Protein AF-A0A0R0H3N5-F1 (afdb_monomer_lite)

Foldseek 3Di:
DQQLLQLLVLQVCQLVVQLVVCLVCVVVCVVVVNDVDHQPDSVSSSVCCCVVPNDCCSCPCSVVSSVVRRPPPCVPPVVCVVVVCLVVQLVVQLVVCVPCLLVVLLCLQVVPFDDDPNDTPAPDSVRSVVLLCVQPNVCLSCQLSVLVSVLSSLVSSLVVSCVVQCVVCVVPVDDDPPSNVVSVLVSVLSVLLSSVQSVCRNPPDHQPDSVSSSVCCCVPPNSVSD

Sequence (226 aa):
MCAISAVVSVTAAAPIARVKLLIQNQNEIIKVGRLYESYKGIGDCFKRTIQEEGVFSLWRGNTASVIRHVPAHDKDGYWKWFFGNLASGGAAGASSLLFIYCLDYARTGLANDVKKGGERQFNGLVDVYGKTYASDGIAGLYRGFNITCVGVFVYRGLFFGLYDSLRPALLVGNFQLGSFADFSIAFLACCSARRRMMMTSGEAVKYKSSMDAFAQILENEGAKSL

Radius of gyration: 23.5 Å; chains: 1; bounding box: 62×35×64 Å

Secondary structure (DSSP, 8-state):
-HHHHHHHHHHHHHHHHHHHHHHHHHHHHHHTTS-SS--SSHHHHHHHHHHHH-GGGGGTTHHHHHHHHS-GGGHHHHHHHHHHHHHHHHHHHHHHHHHHHHHHHHHHHHHH---BTTB-S-SSHHHHHHHHHHHHHHHHHTTTHHHHHHHHHHHHHHHHHHHHHHHHHHHHS----HHHHHHHHHHHHHHHHHHHHHHTTTSSS--SSHHHHHHHHHHHT-GGG-

Organism: Glycine max (NCBI:txid3847)

pLDDT: mean 80.42, std 10.61, range [50.19, 93.19]

Structure (mmCIF, N/CA/C/O backbone):
data_AF-A0A0R0H3N5-F1
#
_entry.id   AF-A0A0R0H3N5-F1
#
loop_
_atom_site.group_PDB
_atom_site.id
_atom_site.type_symbol
_atom_site.label_atom_id
_atom_site.label_alt_id
_atom_site.label_comp_id
_atom_site.label_asym_id
_atom_site.label_entity_id
_atom_site.label_seq_id
_atom_site.pdbx_PDB_ins_code
_atom_site.Cartn_x
_atom_site.Cartn_y
_atom_site.Cartn_z
_atom_site.occupancy
_atom_site.B_iso_or_equiv
_atom_site.auth_seq_id
_atom_site.auth_comp_id
_atom_site.auth_asym_id
_atom_site.auth_atom_id
_atom_site.pdbx_PDB_model_num
ATOM 1 N N . MET A 1 1 ? -5.918 0.208 -24.643 1.00 50.19 1 MET A N 1
ATOM 2 C CA . MET A 1 1 ? -5.613 -0.906 -23.716 1.00 50.19 1 MET A CA 1
ATOM 3 C C . MET A 1 1 ? -4.106 -1.005 -23.407 1.00 50.19 1 MET A C 1
ATOM 5 O O . MET A 1 1 ? -3.719 -0.930 -22.254 1.00 50.19 1 MET A O 1
ATOM 9 N N . CYS A 1 2 ? -3.202 -0.994 -24.399 1.00 63.75 2 CYS A N 1
ATOM 10 C CA . CYS A 1 2 ? -1.738 -1.021 -24.161 1.00 63.75 2 CYS A CA 1
ATOM 11 C C . CYS A 1 2 ? -1.152 0.212 -23.412 1.00 63.75 2 CYS A C 1
ATOM 13 O O . CYS A 1 2 ? -0.151 0.106 -22.707 1.00 63.75 2 CYS A O 1
ATOM 15 N N . ALA A 1 3 ? -1.777 1.392 -23.520 1.00 64.62 3 ALA A N 1
ATOM 16 C CA . ALA A 1 3 ? -1.166 2.656 -23.098 1.00 64.62 3 ALA A CA 1
ATOM 17 C C . ALA A 1 3 ? -0.896 2.785 -21.585 1.00 64.62 3 ALA A C 1
ATOM 19 O O . ALA A 1 3 ? 0.144 3.316 -21.216 1.00 64.62 3 ALA A O 1
ATOM 20 N N . ILE A 1 4 ? -1.784 2.315 -20.699 1.00 65.12 4 ILE A N 1
ATOM 21 C CA . ILE A 1 4 ? -1.579 2.473 -19.240 1.00 65.12 4 ILE A CA 1
ATOM 22 C C . ILE A 1 4 ? -0.554 1.491 -18.716 1.00 65.12 4 ILE A C 1
ATOM 24 O O . ILE A 1 4 ? 0.304 1.889 -17.937 1.00 65.12 4 ILE A O 1
ATOM 28 N N . SER A 1 5 ? -0.617 0.241 -19.177 1.00 65.38 5 SER A N 1
ATOM 29 C CA . SER A 1 5 ? 0.427 -0.743 -18.900 1.00 65.38 5 SER A CA 1
ATOM 30 C C . SER A 1 5 ? 1.788 -0.191 -19.328 1.00 65.38 5 SER A C 1
ATOM 32 O O . SER A 1 5 ? 2.705 -0.122 -18.516 1.00 65.38 5 SER A O 1
ATOM 34 N N . ALA A 1 6 ? 1.880 0.370 -20.540 1.00 71.19 6 ALA A N 1
ATOM 35 C CA . ALA A 1 6 ? 3.087 1.033 -21.014 1.00 71.19 6 ALA A CA 1
ATOM 36 C C . ALA A 1 6 ? 3.517 2.211 -20.119 1.00 71.19 6 ALA A C 1
ATOM 38 O O . ALA A 1 6 ? 4.684 2.285 -19.744 1.00 71.19 6 ALA A O 1
ATOM 39 N N . VAL A 1 7 ? 2.602 3.110 -19.734 1.00 77.25 7 VAL A N 1
ATOM 40 C CA . VAL A 1 7 ? 2.909 4.241 -18.834 1.00 77.25 7 VAL A CA 1
ATOM 41 C C . VAL A 1 7 ? 3.461 3.736 -17.502 1.00 77.25 7 VAL A C 1
ATOM 43 O O . VAL A 1 7 ? 4.495 4.222 -17.043 1.00 77.25 7 VAL A O 1
ATOM 46 N N . VAL A 1 8 ? 2.790 2.762 -16.893 1.00 75.06 8 VAL A N 1
ATOM 47 C CA . VAL A 1 8 ? 3.154 2.189 -15.596 1.00 75.06 8 VAL A CA 1
ATOM 48 C C . VAL A 1 8 ? 4.502 1.483 -15.674 1.00 75.06 8 VAL A C 1
ATOM 50 O O . VAL A 1 8 ? 5.393 1.803 -14.890 1.00 75.06 8 VAL A O 1
ATOM 53 N N . SER A 1 9 ? 4.689 0.575 -16.632 1.00 76.25 9 SER A N 1
ATOM 54 C CA . SER A 1 9 ? 5.927 -0.193 -16.778 1.00 76.25 9 SER A CA 1
ATOM 55 C C . SER A 1 9 ? 7.123 0.705 -17.078 1.00 76.25 9 SER A C 1
ATOM 57 O O . SER A 1 9 ? 8.180 0.548 -16.468 1.00 76.25 9 SER A O 1
ATOM 59 N N . VAL A 1 10 ? 6.954 1.697 -17.957 1.00 81.69 10 VAL A N 1
ATOM 60 C CA . VAL A 1 10 ? 8.011 2.665 -18.284 1.00 81.69 10 VAL A CA 1
ATOM 61 C C . VAL A 1 10 ? 8.354 3.534 -17.073 1.00 81.69 10 VAL A C 1
ATOM 63 O O . VAL A 1 10 ? 9.530 3.759 -16.800 1.00 81.69 10 VAL A O 1
ATOM 66 N N . THR A 1 11 ? 7.349 3.952 -16.300 1.00 85.25 11 THR A N 1
ATOM 67 C CA . THR A 1 11 ? 7.552 4.779 -15.100 1.00 85.25 11 THR A CA 1
ATOM 68 C C . THR A 1 11 ? 8.199 3.997 -13.957 1.00 85.25 11 THR A C 1
ATOM 70 O O . THR A 1 11 ? 9.077 4.537 -13.286 1.00 85.25 11 THR A O 1
ATOM 73 N N . ALA A 1 12 ? 7.829 2.731 -13.756 1.00 84.69 12 ALA A N 1
ATOM 74 C CA . ALA A 1 12 ? 8.450 1.857 -12.759 1.00 84.69 12 ALA A CA 1
ATOM 75 C C . ALA A 1 12 ? 9.916 1.546 -13.112 1.00 84.69 12 ALA A C 1
ATOM 77 O O . ALA A 1 12 ? 10.788 1.550 -12.245 1.00 84.69 12 ALA A O 1
ATOM 78 N N . ALA A 1 13 ? 10.215 1.343 -14.398 1.00 86.19 13 ALA A N 1
ATOM 79 C CA . ALA A 1 13 ? 11.573 1.082 -14.873 1.00 86.19 13 ALA A CA 1
ATOM 80 C C . ALA A 1 13 ? 12.445 2.349 -15.008 1.00 86.19 13 ALA A C 1
ATOM 82 O O . ALA A 1 13 ? 13.657 2.232 -15.215 1.00 86.19 13 ALA A O 1
ATOM 83 N N . ALA A 1 14 ? 11.865 3.550 -14.898 1.00 89.75 14 ALA A N 1
ATOM 84 C CA . ALA A 1 14 ? 12.549 4.809 -15.194 1.00 89.75 14 ALA A CA 1
ATOM 85 C C . ALA A 1 14 ? 13.837 5.044 -14.377 1.00 89.75 14 ALA A C 1
ATOM 87 O O . ALA A 1 14 ? 14.843 5.391 -15.001 1.00 89.75 14 ALA A O 1
ATOM 88 N N . PRO A 1 15 ? 13.890 4.792 -13.050 1.00 90.94 15 PRO A N 1
ATOM 89 C CA . PRO A 1 15 ? 15.118 4.991 -12.273 1.00 90.94 15 PRO A CA 1
ATOM 90 C C . PRO A 1 15 ? 16.284 4.123 -12.757 1.00 90.94 15 PRO A C 1
ATOM 92 O O . PRO A 1 15 ? 17.407 4.601 -12.918 1.00 90.94 15 PRO A O 1
ATOM 95 N N . ILE A 1 16 ? 16.008 2.848 -13.043 1.00 89.69 16 ILE A N 1
ATOM 96 C CA . ILE A 1 16 ? 17.011 1.888 -13.522 1.00 89.69 16 ILE A CA 1
ATOM 97 C C . ILE A 1 16 ? 17.453 2.257 -14.941 1.00 89.69 16 ILE A C 1
ATOM 99 O O . ILE A 1 16 ? 18.650 2.264 -15.235 1.00 89.69 16 ILE A O 1
ATOM 103 N N . ALA A 1 17 ? 16.505 2.610 -15.814 1.00 89.31 17 ALA A N 1
ATOM 104 C CA . ALA A 1 17 ? 16.804 3.066 -17.166 1.00 89.31 17 ALA A CA 1
ATOM 105 C C . ALA A 1 17 ? 17.678 4.331 -17.156 1.00 89.31 17 ALA A C 1
ATOM 107 O O . ALA A 1 17 ? 18.628 4.423 -17.935 1.00 89.31 17 ALA A O 1
ATOM 108 N N . ARG A 1 18 ? 17.412 5.274 -16.243 1.00 90.81 18 ARG A N 1
ATOM 109 C CA . ARG A 1 18 ? 18.205 6.499 -16.100 1.00 90.81 18 ARG A CA 1
ATOM 110 C C . ARG A 1 18 ? 19.635 6.207 -15.660 1.00 90.81 18 ARG A C 1
ATOM 112 O O . ARG A 1 18 ? 20.565 6.684 -16.306 1.00 90.81 18 ARG A O 1
ATOM 119 N N . VAL A 1 19 ? 19.820 5.413 -14.606 1.00 91.75 19 VAL A N 1
ATOM 120 C CA . VAL A 1 19 ? 21.163 5.061 -14.113 1.00 91.75 19 VAL A CA 1
ATOM 121 C C . VAL A 1 19 ? 21.956 4.297 -15.169 1.00 91.75 19 VAL A C 1
ATOM 123 O O . VAL A 1 19 ? 23.133 4.586 -15.385 1.00 91.75 19 VAL A O 1
ATOM 126 N N . LYS A 1 20 ? 21.300 3.391 -15.903 1.00 91.88 20 LYS A N 1
ATOM 127 C CA . LYS A 1 20 ? 21.910 2.715 -17.051 1.00 91.88 20 LYS A CA 1
ATOM 128 C C . LYS A 1 20 ? 22.420 3.722 -18.089 1.00 91.88 20 LYS A C 1
ATOM 130 O O . LYS A 1 20 ? 23.567 3.608 -18.506 1.00 91.88 20 LYS A O 1
ATOM 135 N N . LEU A 1 21 ? 21.612 4.714 -18.471 1.00 92.12 21 LEU A N 1
ATOM 136 C CA . LEU A 1 21 ? 22.011 5.741 -19.444 1.00 92.12 21 LEU A CA 1
ATOM 137 C C . LEU A 1 21 ? 23.147 6.641 -18.933 1.00 92.12 21 LEU A C 1
ATOM 139 O O . LEU A 1 21 ? 24.045 6.967 -19.708 1.00 92.12 21 LEU A O 1
ATOM 143 N N . LEU A 1 22 ? 23.135 7.024 -17.652 1.00 92.88 22 LEU A N 1
ATOM 144 C CA . LEU A 1 22 ? 24.196 7.838 -17.046 1.00 92.88 22 LEU A CA 1
ATOM 145 C C . LEU A 1 22 ? 25.542 7.110 -17.063 1.00 92.88 22 LEU A C 1
ATOM 147 O O . LEU A 1 22 ? 26.537 7.680 -17.500 1.00 92.88 22 LEU A O 1
ATOM 151 N N . ILE A 1 23 ? 25.565 5.840 -16.655 1.00 91.25 23 ILE A N 1
ATOM 152 C CA . ILE A 1 23 ? 26.793 5.034 -16.633 1.00 91.25 23 ILE A CA 1
ATOM 153 C C . ILE A 1 23 ? 27.275 4.717 -18.051 1.00 91.25 23 ILE A C 1
ATOM 155 O O . ILE A 1 23 ? 28.473 4.785 -18.314 1.00 91.25 23 ILE A O 1
ATOM 159 N N . GLN A 1 24 ? 26.364 4.397 -18.977 1.00 90.25 24 GLN A N 1
ATOM 160 C CA . GLN A 1 24 ? 26.727 4.102 -20.367 1.00 90.25 24 GLN A CA 1
ATOM 161 C C . GLN A 1 24 ? 27.331 5.315 -21.083 1.00 90.25 24 GLN A C 1
ATOM 163 O O . GLN A 1 24 ? 28.282 5.156 -21.844 1.00 90.25 24 GLN A O 1
ATOM 168 N N . ASN A 1 25 ? 26.820 6.520 -20.812 1.00 92.00 25 ASN A N 1
ATOM 169 C CA . ASN A 1 25 ? 27.236 7.737 -21.511 1.00 92.00 25 ASN A CA 1
ATOM 170 C C . ASN A 1 25 ? 28.235 8.602 -20.723 1.00 92.00 25 ASN A C 1
ATOM 172 O O . ASN A 1 25 ? 28.621 9.658 -21.216 1.00 92.00 25 ASN A O 1
ATOM 176 N N . GLN A 1 26 ? 28.681 8.189 -19.529 1.00 90.75 26 GLN A N 1
ATOM 177 C CA . GLN A 1 26 ? 29.510 9.024 -18.643 1.00 90.75 26 GLN A CA 1
ATOM 178 C C . GLN A 1 26 ? 30.770 9.585 -19.318 1.00 90.75 26 GLN A C 1
ATOM 180 O O . GLN A 1 26 ? 31.091 10.751 -19.122 1.00 90.75 26 GLN A O 1
ATOM 185 N N . ASN A 1 27 ? 31.432 8.805 -20.179 1.00 88.06 27 ASN A N 1
ATOM 186 C CA . ASN A 1 27 ? 32.635 9.250 -20.889 1.00 88.06 27 ASN A CA 1
ATOM 187 C C . ASN A 1 27 ? 32.343 10.437 -21.821 1.00 88.06 27 ASN A C 1
ATOM 189 O O . ASN A 1 27 ? 33.130 11.375 -21.895 1.00 88.06 27 ASN A O 1
ATOM 193 N N . GLU A 1 28 ? 31.192 10.428 -22.497 1.00 89.62 28 GLU A N 1
ATOM 194 C CA . GLU A 1 28 ? 30.757 11.536 -23.353 1.00 89.62 28 GLU A CA 1
ATOM 195 C C . GLU A 1 28 ? 30.293 12.738 -22.521 1.00 89.62 28 GLU A C 1
ATOM 197 O O . GLU A 1 28 ? 30.568 13.883 -22.871 1.00 89.62 28 GLU A O 1
ATOM 202 N N . ILE A 1 29 ? 29.650 12.500 -21.373 1.00 89.75 29 ILE A N 1
ATOM 203 C CA . ILE A 1 29 ? 29.224 13.570 -20.455 1.00 89.75 29 ILE A CA 1
ATOM 204 C C . ILE A 1 29 ? 30.447 14.306 -19.870 1.00 89.75 29 ILE A C 1
ATOM 206 O O . ILE A 1 29 ? 30.413 15.534 -19.744 1.00 89.75 29 ILE A O 1
ATOM 210 N N . ILE A 1 30 ? 31.536 13.583 -19.579 1.00 89.50 30 ILE A N 1
ATOM 211 C CA . ILE A 1 30 ? 32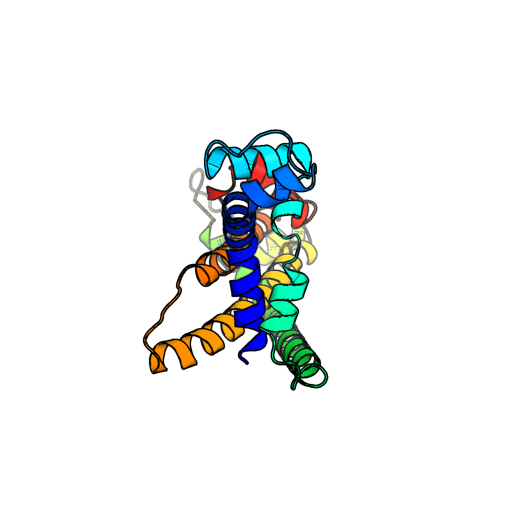.817 14.151 -19.124 1.00 89.50 30 ILE A CA 1
ATOM 212 C C . ILE A 1 30 ? 33.469 14.984 -20.231 1.00 89.50 30 ILE A C 1
ATOM 214 O O . ILE A 1 30 ? 33.886 16.111 -19.974 1.00 89.50 30 ILE A O 1
ATOM 218 N N . LYS A 1 31 ? 33.491 14.493 -21.480 1.00 89.12 31 LYS A N 1
ATOM 219 C CA . LYS A 1 31 ? 34.029 15.251 -22.629 1.00 89.12 31 LYS A CA 1
ATOM 220 C C . LYS A 1 31 ? 33.332 16.598 -22.837 1.00 89.12 31 LYS A C 1
ATOM 222 O O . LYS A 1 31 ? 33.978 17.561 -23.232 1.00 89.12 31 LYS A O 1
ATOM 227 N N . VAL A 1 32 ? 32.028 16.673 -22.562 1.00 89.94 32 VAL A N 1
ATOM 228 C CA . VAL A 1 32 ? 31.228 17.909 -22.676 1.00 89.94 32 VAL A CA 1
ATOM 229 C C . VAL A 1 32 ? 31.299 18.764 -21.392 1.00 89.94 32 VAL A C 1
ATOM 231 O O . VAL A 1 32 ? 30.680 19.822 -21.313 1.00 89.94 32 VAL A O 1
ATOM 234 N N . GLY A 1 33 ? 32.048 18.332 -20.371 1.00 87.75 33 GLY A N 1
ATOM 235 C CA . GLY A 1 33 ? 32.248 19.079 -19.125 1.00 87.75 33 GLY A CA 1
ATOM 236 C C . GLY A 1 33 ? 31.035 19.095 -18.189 1.00 87.75 33 GLY A C 1
ATOM 237 O O . GLY A 1 33 ? 30.947 19.958 -17.320 1.00 87.75 33 GLY A O 1
ATOM 238 N N . ARG A 1 34 ? 30.080 18.169 -18.359 1.00 88.50 34 ARG A N 1
ATOM 239 C CA . ARG A 1 34 ? 28.873 18.066 -17.511 1.00 88.50 34 ARG A CA 1
ATOM 240 C C . ARG A 1 34 ? 29.019 17.094 -16.341 1.00 88.50 34 ARG A C 1
ATOM 242 O O . ARG A 1 34 ? 28.158 17.071 -15.469 1.00 88.50 34 ARG A O 1
ATOM 249 N N . LEU A 1 35 ? 30.076 16.288 -16.335 1.00 86.44 35 LEU A N 1
ATOM 250 C CA . LEU A 1 35 ? 30.421 15.373 -15.253 1.00 86.44 35 LEU A CA 1
ATOM 251 C C . LEU A 1 35 ? 31.924 15.490 -15.000 1.00 86.44 35 LEU A C 1
ATOM 253 O O . LEU A 1 35 ? 32.709 15.372 -15.934 1.00 86.44 35 LEU A O 1
ATOM 257 N N . TYR A 1 36 ? 32.316 15.747 -13.754 1.00 83.75 36 TYR A N 1
ATOM 258 C CA . TYR A 1 36 ? 33.727 15.921 -13.386 1.00 83.75 36 TYR A CA 1
ATOM 259 C C . TYR A 1 36 ? 34.423 14.592 -13.085 1.00 83.75 36 TYR A C 1
ATOM 261 O O . TYR A 1 36 ? 35.602 14.425 -13.376 1.00 83.75 36 TYR A O 1
ATOM 269 N N . GLU A 1 37 ? 33.676 13.634 -12.536 1.00 87.12 37 GLU A N 1
ATOM 270 C CA . GLU A 1 37 ? 34.187 12.324 -12.143 1.00 87.12 37 GLU A CA 1
ATOM 271 C C . GLU A 1 37 ? 33.236 11.217 -12.588 1.00 87.12 37 GLU A C 1
ATOM 273 O O . GLU A 1 37 ? 32.029 11.285 -12.319 1.00 87.12 37 GLU A O 1
ATOM 278 N N . SER A 1 38 ? 33.797 10.176 -13.207 1.00 89.12 38 SER A N 1
ATOM 279 C CA . SER A 1 38 ? 33.085 8.948 -13.562 1.00 89.12 38 SER A CA 1
ATOM 280 C C . SER A 1 38 ? 32.418 8.310 -12.343 1.00 89.12 38 SER A C 1
ATOM 282 O O . SER A 1 38 ? 32.953 8.327 -11.233 1.00 89.12 38 SER A O 1
ATOM 284 N N . TYR A 1 39 ? 31.254 7.701 -12.552 1.00 90.56 39 TYR A N 1
ATOM 285 C CA . TYR A 1 39 ? 30.560 6.949 -11.513 1.00 90.56 39 TYR A CA 1
ATOM 286 C C . TYR A 1 39 ? 31.321 5.658 -11.198 1.00 90.56 39 TYR A C 1
ATOM 288 O O . TYR A 1 39 ? 31.671 4.894 -12.101 1.00 90.56 39 TYR A O 1
ATOM 296 N N . LYS A 1 40 ? 31.527 5.367 -9.908 1.00 88.81 40 LYS A N 1
ATOM 297 C CA . LYS A 1 40 ? 32.273 4.171 -9.457 1.00 88.81 40 LYS A CA 1
ATOM 298 C C . LYS A 1 40 ? 31.486 2.867 -9.630 1.00 88.81 40 LYS A C 1
ATOM 300 O O . LYS A 1 40 ? 32.050 1.781 -9.553 1.00 88.81 40 LYS A O 1
ATOM 305 N N . GLY A 1 41 ? 30.176 2.967 -9.842 1.00 89.06 41 GLY A N 1
ATOM 306 C CA . GLY A 1 41 ? 29.277 1.840 -10.058 1.00 89.06 41 GLY A CA 1
ATOM 307 C C . GLY A 1 41 ? 27.810 2.261 -10.009 1.00 89.06 41 GLY A C 1
ATOM 308 O O . GLY A 1 41 ? 27.490 3.438 -9.846 1.00 89.06 41 GLY A O 1
ATOM 309 N N . ILE A 1 42 ? 26.905 1.284 -10.113 1.00 90.88 42 ILE A N 1
ATOM 310 C CA . ILE A 1 42 ? 25.448 1.511 -10.107 1.00 90.88 42 ILE A CA 1
ATOM 311 C C . ILE A 1 42 ? 24.995 2.196 -8.810 1.00 90.88 42 ILE A C 1
ATOM 313 O O . ILE A 1 42 ? 24.282 3.195 -8.865 1.00 90.88 42 ILE A O 1
ATOM 317 N N . GLY A 1 43 ? 25.446 1.703 -7.651 1.00 90.62 43 GLY A N 1
ATOM 318 C CA . GLY A 1 43 ? 25.087 2.278 -6.349 1.00 90.62 43 GLY A CA 1
ATOM 319 C C . GLY A 1 43 ? 25.623 3.698 -6.140 1.00 90.62 43 GLY A C 1
ATOM 320 O O . GLY A 1 43 ? 24.915 4.545 -5.601 1.00 90.62 43 GLY A O 1
ATOM 321 N N . ASP A 1 44 ? 26.839 3.974 -6.620 1.00 91.38 44 ASP A N 1
ATOM 322 C CA . ASP A 1 44 ? 27.440 5.313 -6.586 1.00 91.38 44 ASP A CA 1
ATOM 323 C C . ASP A 1 44 ? 26.662 6.295 -7.473 1.00 91.38 44 ASP A C 1
ATOM 325 O O . ASP A 1 44 ? 26.329 7.391 -7.029 1.00 91.38 44 ASP A O 1
ATOM 329 N N . CYS A 1 45 ? 26.268 5.865 -8.678 1.00 91.62 45 CYS A N 1
ATOM 330 C CA . CYS A 1 45 ? 25.436 6.658 -9.580 1.00 91.62 45 CYS A CA 1
ATOM 331 C C . CYS A 1 45 ? 24.079 6.995 -8.950 1.00 91.62 45 CYS A C 1
ATOM 333 O O . CYS A 1 45 ? 23.723 8.168 -8.880 1.00 91.62 45 CYS A O 1
ATOM 335 N N . PHE A 1 46 ? 23.364 6.006 -8.397 1.00 93.19 46 PHE A N 1
ATOM 336 C CA . PHE A 1 46 ? 22.107 6.258 -7.680 1.00 93.19 46 PHE A CA 1
ATOM 337 C C . PHE A 1 46 ? 22.286 7.270 -6.544 1.00 93.19 46 PHE A C 1
ATOM 339 O O . PHE A 1 46 ? 21.529 8.238 -6.459 1.00 93.19 46 PHE A O 1
ATOM 346 N N . LYS A 1 47 ? 23.289 7.061 -5.682 1.00 92.56 47 LYS A N 1
ATOM 347 C CA . LYS A 1 47 ? 23.543 7.924 -4.524 1.00 92.56 47 LYS A CA 1
ATOM 348 C C . LYS A 1 47 ? 23.854 9.356 -4.954 1.00 92.56 47 LYS A C 1
ATOM 350 O O . LYS A 1 47 ? 23.214 10.279 -4.456 1.00 92.56 47 LYS A O 1
ATOM 355 N N . ARG A 1 48 ? 24.788 9.536 -5.891 1.00 92.38 48 ARG A N 1
ATOM 356 C CA . ARG A 1 48 ? 25.186 10.857 -6.393 1.00 92.38 48 ARG A CA 1
ATOM 357 C C . ARG A 1 48 ? 24.035 11.562 -7.093 1.00 92.38 48 ARG A C 1
ATOM 359 O O . ARG A 1 48 ? 23.762 12.706 -6.770 1.00 92.38 48 ARG A O 1
ATOM 366 N N . THR A 1 49 ? 23.285 10.879 -7.956 1.00 90.81 49 THR A N 1
ATOM 367 C CA . THR A 1 49 ? 22.113 11.470 -8.620 1.00 90.81 49 THR A CA 1
ATOM 368 C C . THR A 1 49 ? 21.056 11.942 -7.618 1.00 90.81 49 THR A C 1
ATOM 370 O O . THR A 1 49 ? 20.521 13.039 -7.764 1.00 90.81 49 THR A O 1
ATOM 373 N N . ILE A 1 50 ? 20.773 11.160 -6.572 1.00 93.12 50 ILE A N 1
ATOM 374 C CA . ILE A 1 50 ? 19.823 11.567 -5.528 1.00 93.12 50 ILE A CA 1
ATOM 375 C C . ILE A 1 50 ? 20.364 12.750 -4.709 1.00 93.12 50 ILE A C 1
ATOM 377 O O . ILE A 1 50 ? 19.593 13.649 -4.383 1.00 93.12 50 ILE A O 1
ATOM 381 N N . GLN A 1 51 ? 21.659 12.764 -4.377 1.00 90.50 51 GLN A N 1
ATOM 382 C CA . GLN A 1 51 ? 22.280 13.822 -3.569 1.00 90.50 51 GLN A CA 1
ATOM 383 C C . GLN A 1 51 ? 22.469 15.139 -4.337 1.00 90.50 51 GLN A C 1
ATOM 385 O O . GLN A 1 51 ? 22.263 16.203 -3.764 1.00 90.50 51 GLN A O 1
ATOM 390 N N . GLU A 1 52 ? 22.847 15.070 -5.613 1.00 89.50 52 GLU A N 1
ATOM 391 C CA . GLU A 1 52 ? 23.152 16.232 -6.456 1.00 89.50 52 GLU A CA 1
ATOM 392 C C . GLU A 1 52 ? 21.885 16.821 -7.109 1.00 89.50 52 GLU A C 1
ATOM 394 O O . GLU A 1 52 ? 21.756 18.039 -7.207 1.00 89.50 52 GLU A O 1
ATOM 399 N N . GLU A 1 53 ? 20.927 15.985 -7.538 1.00 88.50 53 GLU A N 1
ATOM 400 C CA . GLU A 1 53 ? 19.744 16.429 -8.302 1.00 88.50 53 GLU A CA 1
ATOM 401 C C . GLU A 1 53 ? 18.393 16.171 -7.600 1.00 88.50 53 GLU A C 1
ATOM 403 O O . GLU A 1 53 ? 17.350 16.632 -8.072 1.00 88.50 53 GLU A O 1
ATOM 408 N N . GLY A 1 54 ? 18.378 15.416 -6.497 1.00 89.75 54 GLY A N 1
ATOM 409 C CA . GLY A 1 54 ? 17.164 15.012 -5.779 1.00 89.75 54 GLY A CA 1
ATOM 410 C C . GLY A 1 54 ? 16.521 13.719 -6.302 1.00 89.75 54 GLY A C 1
ATOM 411 O O . GLY A 1 54 ? 16.818 13.235 -7.391 1.00 89.75 54 GLY A O 1
ATOM 412 N N . VAL A 1 55 ? 15.591 13.142 -5.533 1.00 88.81 55 VAL A N 1
ATOM 413 C CA . VAL A 1 55 ? 14.968 11.832 -5.839 1.00 88.81 55 VAL A CA 1
ATOM 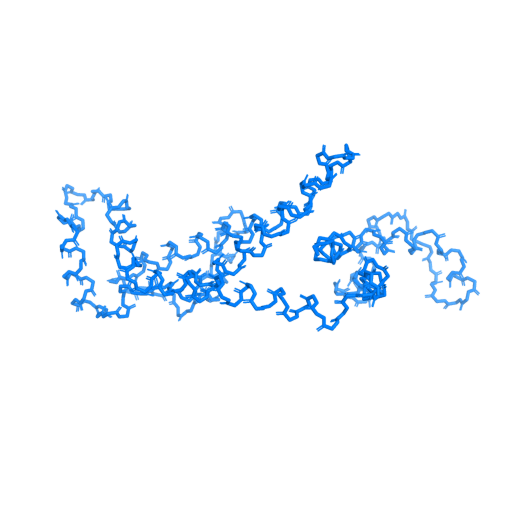414 C C . VAL A 1 55 ? 14.155 11.852 -7.139 1.00 88.81 55 VAL A C 1
ATOM 416 O O . VAL A 1 55 ? 14.265 10.936 -7.954 1.00 88.81 55 VAL A O 1
ATOM 419 N N . PHE A 1 56 ? 13.378 12.914 -7.382 1.00 89.25 56 PHE A N 1
ATOM 420 C CA . PHE A 1 56 ? 12.546 13.039 -8.589 1.00 89.25 56 PHE A CA 1
ATOM 421 C C . PHE A 1 56 ? 13.357 13.086 -9.881 1.00 89.25 56 PHE A C 1
ATOM 423 O O . PHE A 1 56 ? 12.835 12.791 -10.959 1.00 89.25 56 PHE A O 1
ATOM 430 N N . SER A 1 57 ? 14.646 13.406 -9.780 1.00 89.69 57 SER A N 1
ATOM 431 C CA . SER A 1 57 ? 15.537 13.399 -10.924 1.00 89.69 57 SER A CA 1
ATOM 432 C C . SER A 1 57 ? 15.613 12.008 -11.562 1.00 89.69 57 SER A C 1
ATOM 434 O O . SER A 1 57 ? 15.727 11.912 -12.778 1.00 89.69 57 SER A O 1
ATOM 436 N N . LEU A 1 58 ? 15.458 10.911 -10.809 1.00 91.00 58 LEU A N 1
ATOM 437 C CA . LEU A 1 58 ? 15.483 9.543 -11.350 1.00 91.00 58 LEU A CA 1
ATOM 438 C C . LEU A 1 58 ? 14.448 9.297 -12.466 1.00 91.00 58 LEU A C 1
ATOM 440 O O . LEU A 1 58 ? 14.659 8.429 -13.308 1.00 91.00 58 LEU A O 1
ATOM 444 N N . TRP A 1 59 ? 13.392 10.112 -12.535 1.00 92.31 59 TRP A N 1
ATOM 445 C CA . TRP A 1 59 ? 12.381 10.089 -13.596 1.00 92.31 59 TRP A CA 1
ATOM 446 C C . TRP A 1 59 ? 12.610 11.134 -14.698 1.00 92.31 59 TRP A C 1
ATOM 448 O O . TRP A 1 59 ? 11.752 11.339 -15.561 1.00 92.31 59 TRP A O 1
ATOM 458 N N . ARG A 1 60 ? 13.760 11.812 -14.719 1.00 88.38 60 ARG A N 1
ATOM 459 C CA . ARG A 1 60 ? 14.082 12.816 -15.737 1.00 88.38 60 ARG A CA 1
ATOM 460 C C . ARG A 1 60 ? 14.140 12.156 -17.114 1.00 88.38 60 ARG A C 1
ATOM 462 O O . ARG A 1 60 ? 14.931 11.250 -17.350 1.00 88.38 60 ARG A O 1
ATOM 469 N N . GLY A 1 61 ? 13.289 12.633 -18.021 1.00 87.06 61 GLY A N 1
ATOM 470 C CA . GLY A 1 61 ? 13.112 12.067 -19.362 1.00 87.06 61 GLY A CA 1
ATOM 471 C C . GLY A 1 61 ? 12.019 10.998 -19.463 1.00 87.06 61 GLY A C 1
ATOM 472 O O . GLY A 1 61 ? 11.642 10.637 -20.577 1.00 87.06 61 GLY A O 1
ATOM 473 N N . ASN A 1 62 ? 11.434 10.551 -18.342 1.00 88.06 62 ASN A N 1
ATOM 474 C CA . ASN A 1 62 ? 10.375 9.541 -18.349 1.00 88.06 62 ASN A CA 1
ATOM 475 C C . ASN A 1 62 ? 9.157 9.977 -19.176 1.00 88.06 62 ASN A C 1
ATOM 477 O O . ASN A 1 62 ? 8.579 9.159 -19.879 1.00 88.06 62 ASN A O 1
ATOM 481 N N . THR A 1 63 ? 8.810 11.269 -19.188 1.00 81.88 63 THR A N 1
ATOM 482 C CA . THR A 1 63 ? 7.715 11.797 -20.021 1.00 81.88 63 THR A CA 1
ATOM 483 C C . THR A 1 63 ? 7.920 11.495 -21.506 1.00 81.88 63 THR A C 1
ATOM 485 O O . THR A 1 63 ? 6.974 11.113 -22.187 1.00 81.88 63 THR A O 1
ATOM 488 N N . ALA A 1 64 ? 9.154 11.599 -22.011 1.00 83.94 64 ALA A N 1
ATOM 489 C CA . ALA A 1 64 ? 9.464 11.252 -23.396 1.00 83.94 64 ALA A CA 1
ATOM 490 C C . ALA A 1 64 ? 9.336 9.740 -23.632 1.00 83.94 64 ALA A C 1
ATOM 492 O O . ALA A 1 64 ? 8.762 9.320 -24.637 1.00 83.94 64 ALA A O 1
ATOM 493 N N . SER A 1 65 ? 9.799 8.921 -22.683 1.00 83.50 65 SER A N 1
ATOM 494 C CA . SER A 1 65 ? 9.617 7.467 -22.729 1.00 83.50 65 SER A CA 1
ATOM 495 C C . SER A 1 65 ? 8.136 7.086 -22.738 1.00 83.50 65 SER A C 1
ATOM 497 O O . SER A 1 65 ? 7.733 6.248 -23.540 1.00 83.50 65 SER A O 1
ATOM 499 N N . VAL A 1 66 ? 7.307 7.731 -21.917 1.00 81.69 66 VAL A N 1
ATOM 500 C CA . VAL A 1 66 ? 5.855 7.521 -21.891 1.00 81.69 66 VAL A CA 1
ATOM 501 C C . VAL A 1 66 ? 5.229 7.932 -23.222 1.00 81.69 66 VAL A C 1
ATOM 503 O O . VAL A 1 66 ? 4.511 7.136 -23.815 1.00 81.69 66 VAL A O 1
ATOM 506 N N . ILE A 1 67 ? 5.548 9.120 -23.748 1.00 78.81 67 ILE A N 1
ATOM 507 C CA . ILE A 1 67 ? 5.043 9.581 -25.054 1.00 78.81 67 ILE A CA 1
ATOM 508 C C . ILE A 1 67 ? 5.433 8.617 -26.180 1.00 78.81 67 ILE A C 1
ATOM 510 O O . ILE A 1 67 ? 4.653 8.433 -27.109 1.00 78.81 67 ILE A O 1
ATOM 514 N N . ARG A 1 68 ? 6.618 8.003 -26.102 1.00 78.75 68 ARG A N 1
ATOM 515 C CA . ARG A 1 68 ? 7.102 7.035 -27.091 1.00 78.75 68 ARG A CA 1
ATOM 516 C C . ARG A 1 68 ? 6.370 5.695 -27.022 1.00 78.75 68 ARG A C 1
ATOM 518 O O . ARG A 1 68 ? 6.104 5.112 -28.067 1.00 78.75 68 ARG A O 1
ATOM 525 N N . HIS A 1 69 ? 6.100 5.182 -25.822 1.00 72.12 69 HIS A N 1
ATOM 526 C CA . HIS A 1 69 ? 5.458 3.872 -25.653 1.00 72.12 69 HIS A CA 1
ATOM 527 C C . HIS A 1 69 ? 3.929 3.946 -25.716 1.00 72.12 69 HIS A C 1
ATOM 529 O O . HIS A 1 69 ? 3.280 2.947 -26.014 1.00 72.12 69 HIS A O 1
ATOM 535 N N . VAL A 1 70 ? 3.343 5.118 -25.466 1.00 69.81 70 VAL A N 1
ATOM 536 C CA . VAL A 1 70 ? 1.925 5.369 -25.717 1.00 69.81 70 VAL A CA 1
ATOM 537 C C . VAL A 1 70 ? 1.755 5.642 -27.215 1.00 69.81 70 VAL A C 1
ATOM 539 O O . VAL A 1 70 ? 2.214 6.685 -27.684 1.00 69.81 70 VAL A O 1
ATOM 542 N N . PRO A 1 71 ? 1.114 4.747 -27.992 1.00 63.31 71 PRO A N 1
ATOM 543 C CA . PRO A 1 71 ? 0.937 4.960 -29.424 1.00 63.31 71 PRO A CA 1
ATOM 544 C C . PRO A 1 71 ? 0.233 6.299 -29.677 1.00 63.31 71 PRO A C 1
ATOM 546 O O . PRO A 1 71 ? -0.796 6.603 -29.072 1.00 63.31 71 PRO A O 1
ATOM 549 N N . ALA A 1 72 ? 0.793 7.109 -30.581 1.00 60.03 72 ALA A N 1
ATOM 550 C CA . ALA A 1 72 ? 0.295 8.452 -30.891 1.00 60.03 72 ALA A CA 1
ATOM 551 C C . ALA A 1 72 ? -1.153 8.469 -31.426 1.00 60.03 72 ALA A C 1
ATOM 553 O O . ALA A 1 72 ? -1.796 9.512 -31.396 1.00 60.03 72 ALA A O 1
ATOM 554 N N . HIS A 1 73 ? -1.670 7.317 -31.860 1.00 54.47 73 HIS A N 1
ATOM 555 C CA . HIS A 1 73 ? -2.948 7.169 -32.552 1.00 54.47 73 HIS A CA 1
ATOM 556 C C . HIS A 1 73 ? -4.201 7.078 -31.661 1.00 54.47 73 HIS A C 1
ATOM 558 O O . HIS A 1 73 ? -5.288 6.938 -32.206 1.00 54.47 73 HIS A O 1
ATOM 564 N N . ASP A 1 74 ? -4.097 7.188 -30.331 1.00 57.22 74 ASP A N 1
ATOM 565 C CA . ASP A 1 74 ? -5.266 7.018 -29.439 1.00 57.22 74 ASP A CA 1
ATOM 566 C C . ASP A 1 74 ? -5.415 8.123 -28.369 1.00 57.22 74 ASP A C 1
ATOM 568 O O . ASP A 1 74 ? -6.133 7.972 -27.382 1.00 57.22 74 ASP A O 1
ATOM 572 N N . LYS A 1 75 ? -4.722 9.263 -28.518 1.00 56.19 75 LYS A N 1
ATOM 573 C CA . LYS A 1 75 ? -4.658 10.286 -27.454 1.00 56.19 75 LYS A CA 1
ATOM 574 C C . LYS A 1 75 ? -6.002 10.962 -27.144 1.00 56.19 75 LYS A C 1
ATOM 576 O O . LYS A 1 75 ? -6.234 11.286 -25.980 1.00 56.19 75 LYS A O 1
ATOM 581 N N . ASP A 1 76 ? -6.898 11.098 -28.121 1.00 60.81 76 ASP A N 1
ATOM 582 C CA . ASP A 1 76 ? -8.129 11.885 -27.941 1.00 60.81 76 ASP A CA 1
ATOM 583 C C . ASP A 1 76 ? -9.321 11.063 -27.422 1.00 60.81 76 ASP A C 1
ATOM 585 O O . ASP A 1 76 ? -10.211 11.608 -26.760 1.00 60.81 76 ASP A O 1
ATOM 589 N N . GLY A 1 77 ? -9.332 9.751 -27.685 1.00 70.25 77 GLY A N 1
ATOM 590 C CA . GLY A 1 77 ? -10.400 8.832 -27.280 1.00 70.25 77 GLY A CA 1
ATOM 591 C C . GLY A 1 77 ? -10.053 8.015 -26.040 1.00 70.25 77 GLY A C 1
ATOM 592 O O . GLY A 1 77 ? -10.878 7.888 -25.131 1.00 70.25 77 GLY A O 1
ATOM 593 N N . TYR A 1 78 ? -8.818 7.512 -25.956 1.00 68.69 78 TYR A N 1
ATOM 594 C CA . TYR A 1 78 ? -8.425 6.571 -24.913 1.00 68.69 78 TYR A CA 1
ATOM 595 C C . TYR A 1 78 ? -8.517 7.144 -23.508 1.00 68.69 78 TYR A C 1
ATOM 597 O O . TYR A 1 78 ? -9.083 6.505 -22.629 1.00 68.69 78 TYR A O 1
ATOM 605 N N . TRP A 1 79 ? -7.977 8.343 -23.270 1.00 71.12 79 TRP A N 1
ATOM 606 C CA . TRP A 1 79 ? -7.999 8.932 -21.930 1.00 71.12 79 TRP A CA 1
ATOM 607 C C . TRP A 1 79 ? -9.420 9.266 -21.488 1.00 71.12 79 TRP A C 1
ATOM 609 O O . TRP A 1 79 ? -9.764 9.023 -20.336 1.00 71.12 79 TRP A O 1
ATOM 619 N N . LYS A 1 80 ? -10.277 9.734 -22.405 1.00 74.38 80 LYS A N 1
ATOM 620 C CA . LYS A 1 80 ? -11.702 9.949 -22.120 1.00 74.38 80 LYS A CA 1
ATOM 621 C C . LYS A 1 80 ? -12.406 8.636 -21.787 1.00 74.38 80 LYS A C 1
ATOM 623 O O . LYS A 1 80 ? -13.120 8.571 -20.792 1.00 74.38 80 LYS A O 1
ATOM 628 N N . TRP A 1 81 ? -12.169 7.583 -22.570 1.00 73.19 81 TRP A N 1
ATOM 629 C CA . TRP A 1 81 ? -12.701 6.246 -22.302 1.00 73.19 81 TRP A CA 1
ATOM 630 C C . TRP A 1 81 ? -12.184 5.690 -20.971 1.00 73.19 81 TRP A C 1
ATOM 632 O O . TRP A 1 81 ? -12.968 5.198 -20.165 1.00 73.19 81 TRP A O 1
ATOM 642 N N . PHE A 1 82 ? -10.886 5.806 -20.694 1.00 73.44 82 PHE A N 1
ATOM 643 C CA . PHE A 1 82 ? -10.271 5.298 -19.473 1.00 73.44 82 PHE A CA 1
ATOM 644 C C . PHE A 1 82 ? -10.794 6.030 -18.243 1.00 73.44 82 PHE A C 1
ATOM 646 O O . PHE A 1 82 ? -11.294 5.387 -17.324 1.00 73.44 82 PHE A O 1
ATOM 653 N N . PHE A 1 83 ? -10.738 7.364 -18.231 1.00 81.00 83 PHE A N 1
ATOM 654 C CA . PHE A 1 83 ? -11.261 8.148 -17.117 1.00 81.00 83 PHE A CA 1
ATOM 655 C C . PHE A 1 83 ? -12.778 8.011 -16.991 1.00 81.00 83 PHE A C 1
ATOM 657 O O . PHE A 1 83 ? -13.271 7.981 -15.872 1.00 81.00 83 PHE A O 1
ATOM 664 N N . GLY A 1 84 ? -13.516 7.833 -18.091 1.00 82.69 84 GLY A N 1
ATOM 665 C CA . GLY A 1 84 ? -14.947 7.524 -18.062 1.00 82.69 84 GLY A CA 1
ATOM 666 C C . GLY A 1 84 ? -15.255 6.167 -17.418 1.00 82.69 84 GLY A C 1
ATOM 667 O O . GLY A 1 84 ? -16.142 6.072 -16.571 1.00 82.69 84 GLY A O 1
ATOM 668 N N . ASN A 1 85 ? -14.495 5.117 -17.744 1.00 79.12 85 ASN A N 1
ATOM 669 C CA . ASN A 1 85 ? -14.630 3.795 -17.116 1.00 79.12 85 ASN A CA 1
ATOM 670 C C . ASN A 1 85 ? -14.158 3.790 -15.659 1.00 79.12 85 ASN A C 1
ATOM 672 O O . ASN A 1 85 ? -14.773 3.159 -14.801 1.00 79.12 85 ASN A O 1
ATOM 676 N N . LEU A 1 86 ? -13.083 4.516 -15.360 1.00 83.56 86 LEU A N 1
ATOM 677 C CA . LEU A 1 86 ? -12.571 4.661 -14.006 1.00 83.56 86 LEU A CA 1
ATOM 678 C C . LEU A 1 86 ? -13.561 5.441 -13.131 1.00 83.56 86 LEU A C 1
ATOM 680 O O . LEU A 1 86 ? -13.852 5.012 -12.018 1.00 83.56 86 LEU A O 1
ATOM 684 N N . ALA A 1 87 ? -14.123 6.538 -13.645 1.00 86.25 87 ALA A N 1
ATOM 685 C CA . ALA A 1 87 ? -15.132 7.339 -12.961 1.00 86.25 87 ALA A CA 1
ATOM 686 C C . ALA A 1 87 ? -16.446 6.575 -12.790 1.00 86.25 87 ALA A C 1
ATOM 688 O O . ALA A 1 87 ? -16.985 6.563 -11.690 1.00 86.25 87 ALA A O 1
ATOM 689 N N . SER A 1 88 ? -16.942 5.887 -13.823 1.00 86.25 88 SER A N 1
ATOM 690 C CA . SER A 1 88 ? -18.160 5.069 -13.710 1.00 86.25 88 SER A CA 1
ATOM 691 C C . SER A 1 88 ? -17.968 3.878 -12.769 1.00 86.25 88 SER A C 1
ATOM 693 O O . SER A 1 88 ? -18.822 3.632 -11.921 1.00 86.25 88 SER A O 1
ATOM 695 N N . GLY A 1 89 ? -16.828 3.183 -12.833 1.00 83.31 89 GLY A N 1
ATOM 696 C CA . GLY A 1 89 ? -16.490 2.091 -11.917 1.00 83.31 89 GLY A CA 1
ATOM 697 C C . GLY A 1 89 ? -16.286 2.560 -10.475 1.00 83.31 89 GLY A C 1
ATOM 698 O O . GLY A 1 89 ? -16.732 1.887 -9.544 1.00 83.31 89 GLY A O 1
ATOM 699 N N . GLY A 1 90 ? -15.654 3.720 -10.292 1.00 85.69 90 GLY A N 1
ATOM 700 C CA . GLY A 1 90 ? -15.487 4.371 -8.996 1.00 85.69 90 GLY A CA 1
ATOM 701 C C . GLY A 1 90 ? -16.810 4.863 -8.414 1.00 85.69 90 GLY A C 1
ATOM 702 O O . GLY A 1 90 ? -17.082 4.605 -7.248 1.00 85.69 90 GLY A O 1
ATOM 703 N N . ALA A 1 91 ? -17.673 5.482 -9.222 1.00 88.44 91 ALA A N 1
ATOM 704 C CA . ALA A 1 91 ? -19.001 5.937 -8.813 1.00 88.44 91 ALA A CA 1
ATOM 705 C C . ALA A 1 91 ? -19.944 4.765 -8.496 1.00 88.44 91 ALA A C 1
ATOM 707 O O . ALA A 1 91 ? -20.646 4.798 -7.486 1.00 88.44 91 ALA A O 1
ATOM 708 N N . ALA A 1 92 ? -19.927 3.696 -9.297 1.00 88.50 92 ALA A N 1
ATOM 709 C CA . ALA A 1 92 ? -20.676 2.470 -9.014 1.00 88.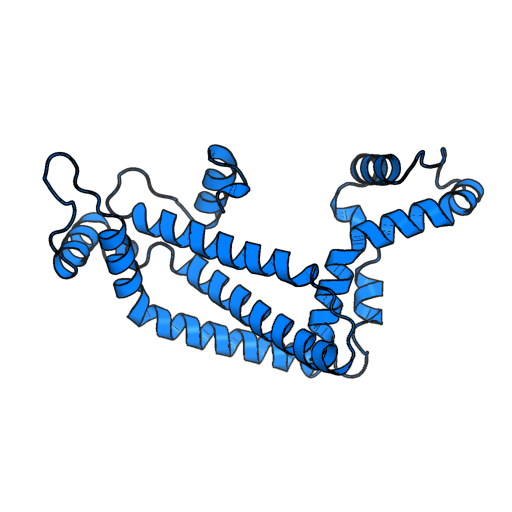50 92 ALA A CA 1
ATOM 710 C C . ALA A 1 92 ? -20.183 1.788 -7.723 1.00 88.50 92 ALA A C 1
ATOM 712 O O . ALA A 1 92 ? -20.981 1.338 -6.901 1.00 88.50 92 ALA A O 1
ATOM 713 N N . GLY A 1 93 ? -18.863 1.750 -7.510 1.00 84.31 93 GLY A N 1
ATOM 714 C CA . GLY A 1 93 ? -18.277 1.232 -6.275 1.00 84.31 93 GLY A CA 1
ATOM 715 C C . GLY A 1 93 ? -18.628 2.088 -5.059 1.00 84.31 93 GLY A C 1
ATOM 716 O O . GLY A 1 93 ? -19.082 1.553 -4.054 1.00 84.31 93 GLY A O 1
ATOM 717 N N . ALA A 1 94 ? -18.494 3.411 -5.162 1.00 87.69 94 ALA A N 1
ATOM 718 C CA . 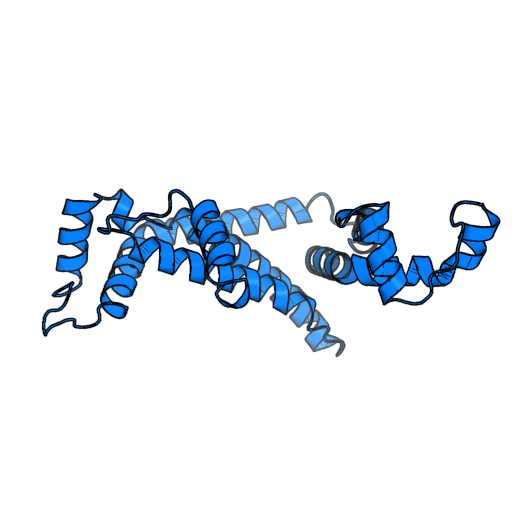ALA A 1 94 ? -18.837 4.346 -4.095 1.00 87.69 94 ALA A CA 1
ATOM 719 C C . ALA A 1 94 ? -20.330 4.292 -3.747 1.00 87.69 94 ALA A C 1
ATOM 721 O O . ALA A 1 94 ? -20.666 4.207 -2.572 1.00 87.69 94 ALA A O 1
ATOM 722 N N . SER A 1 95 ? -21.223 4.266 -4.741 1.00 89.00 95 SER A N 1
ATOM 723 C CA . SER A 1 95 ? -22.673 4.151 -4.513 1.00 89.00 95 SER A CA 1
ATOM 724 C C . SER A 1 95 ? -23.066 2.828 -3.860 1.00 89.00 95 SER A C 1
ATOM 726 O O . SER A 1 95 ? -23.885 2.826 -2.948 1.00 89.00 95 SER A O 1
ATOM 728 N N . SER A 1 96 ? -22.437 1.715 -4.243 1.00 89.12 96 SER A N 1
ATOM 729 C CA . SER A 1 96 ? -22.641 0.427 -3.562 1.00 89.12 96 SER A CA 1
ATOM 730 C C . SER A 1 96 ? -22.142 0.475 -2.114 1.00 89.12 96 SER A C 1
ATOM 732 O O . SER A 1 96 ? -22.820 0.016 -1.192 1.00 89.12 96 SER A O 1
ATOM 734 N N . LEU A 1 97 ? -20.969 1.079 -1.896 1.00 89.38 97 LEU A N 1
ATOM 735 C CA . LEU A 1 97 ? -20.401 1.263 -0.564 1.00 89.38 97 LEU A CA 1
ATOM 736 C C . LEU A 1 97 ? -21.265 2.186 0.298 1.00 89.38 97 LEU A C 1
ATOM 738 O O . LEU A 1 97 ? -21.332 1.952 1.493 1.00 89.38 97 LEU A O 1
ATOM 742 N N . LEU A 1 98 ? -21.983 3.167 -0.255 1.00 88.44 98 LEU A N 1
ATOM 743 C CA . LEU A 1 98 ? -22.890 3.996 0.549 1.00 88.44 98 LEU A CA 1
ATOM 744 C C . LEU A 1 98 ? -23.908 3.162 1.332 1.00 88.44 98 LEU A C 1
ATOM 746 O O . LEU A 1 98 ? -24.260 3.549 2.432 1.00 88.44 98 LEU A O 1
ATOM 750 N N . PHE A 1 99 ? -24.350 2.013 0.819 1.00 87.06 99 PHE A N 1
ATOM 751 C CA . PHE A 1 99 ? -25.293 1.154 1.542 1.00 87.06 99 PHE A CA 1
ATOM 752 C C . PHE A 1 99 ? -24.604 0.047 2.339 1.00 87.06 99 PHE A C 1
ATOM 754 O O . PHE A 1 99 ? -25.061 -0.316 3.418 1.00 87.06 99 PHE A O 1
ATOM 761 N N . ILE A 1 100 ? -23.504 -0.499 1.819 1.00 90.81 100 ILE A N 1
ATOM 762 C CA . ILE A 1 100 ? -22.855 -1.685 2.398 1.00 90.81 100 ILE A CA 1
ATOM 763 C C . ILE A 1 100 ? -21.803 -1.304 3.452 1.00 90.81 100 ILE A C 1
ATOM 765 O O . ILE A 1 100 ? -21.476 -2.111 4.320 1.00 90.81 100 ILE A O 1
ATOM 769 N N . TYR A 1 101 ? -21.290 -0.071 3.439 1.00 88.94 101 TYR A N 1
ATOM 770 C CA . TYR A 1 101 ? -20.178 0.326 4.305 1.00 88.94 101 TYR A CA 1
ATOM 771 C C . TYR A 1 101 ? -20.512 0.226 5.794 1.00 88.94 101 TYR A C 1
ATOM 773 O O . TYR A 1 101 ? -19.658 -0.170 6.583 1.00 88.94 101 TYR A O 1
ATOM 781 N N . CYS A 1 102 ? -21.757 0.504 6.191 1.00 87.19 102 CYS A N 1
ATOM 782 C CA . CYS A 1 102 ? -22.184 0.322 7.578 1.00 87.19 102 CYS A CA 1
ATOM 783 C C . CYS A 1 102 ? -22.121 -1.155 8.007 1.00 87.19 102 CYS A C 1
ATOM 785 O O . CYS A 1 102 ? -21.786 -1.456 9.154 1.00 87.19 102 CYS A O 1
ATOM 787 N N . LEU A 1 103 ? -22.399 -2.093 7.099 1.00 89.06 103 LEU A N 1
ATOM 788 C CA . LEU A 1 103 ? -22.285 -3.526 7.358 1.00 89.06 103 LEU A CA 1
ATOM 789 C C . LEU A 1 103 ? -20.819 -3.951 7.464 1.00 89.06 103 LEU A C 1
ATOM 791 O O . LEU A 1 103 ? -20.463 -4.676 8.391 1.00 89.06 103 LEU A O 1
ATOM 795 N N . ASP A 1 104 ? -19.960 -3.452 6.575 1.00 88.00 104 ASP A N 1
ATOM 796 C CA . ASP A 1 104 ? -18.513 -3.690 6.632 1.00 88.00 104 ASP A CA 1
ATOM 797 C C . ASP A 1 104 ? -17.886 -3.140 7.919 1.00 88.00 104 ASP A C 1
ATOM 799 O O . ASP A 1 104 ? -17.059 -3.811 8.546 1.00 88.00 104 ASP A O 1
ATOM 803 N N . TYR A 1 105 ? -18.295 -1.939 8.329 1.00 88.06 105 TYR A N 1
ATOM 804 C CA . TYR A 1 105 ? -17.886 -1.321 9.586 1.00 88.06 105 TYR A CA 1
ATOM 805 C C . TYR A 1 105 ? -18.262 -2.215 10.772 1.00 88.06 105 TYR A C 1
ATOM 807 O O . TYR A 1 105 ? -17.392 -2.609 11.552 1.00 88.06 105 TYR A O 1
ATOM 815 N N . ALA A 1 106 ? -19.534 -2.610 10.872 1.00 89.56 106 ALA A N 1
ATOM 816 C CA . ALA A 1 106 ? -20.004 -3.399 12.003 1.00 89.56 106 ALA A CA 1
ATOM 817 C C . ALA A 1 106 ? -19.421 -4.820 12.011 1.00 89.56 106 ALA A C 1
ATOM 819 O O . ALA A 1 106 ? -19.061 -5.335 13.070 1.00 89.56 106 ALA A O 1
ATOM 820 N N . ARG A 1 107 ? -19.217 -5.424 10.833 1.00 90.69 107 ARG A N 1
ATOM 821 C CA . ARG A 1 107 ? -18.475 -6.682 10.686 1.00 90.69 107 ARG A CA 1
ATOM 822 C C . ARG A 1 107 ? -17.038 -6.549 11.181 1.00 90.69 107 ARG A C 1
ATOM 824 O O . ARG A 1 107 ? -16.557 -7.454 11.853 1.00 90.69 107 ARG A O 1
ATOM 831 N N . THR A 1 108 ? -16.353 -5.458 10.844 1.00 87.50 108 THR A N 1
ATOM 832 C CA . THR A 1 108 ? -14.963 -5.222 11.262 1.00 87.50 108 THR A CA 1
ATOM 833 C C . THR A 1 108 ? -14.875 -5.020 12.774 1.00 87.50 108 THR A C 1
ATOM 835 O O . THR A 1 108 ? -14.018 -5.630 13.407 1.00 87.50 108 THR A O 1
ATOM 838 N N . GLY A 1 109 ? -15.795 -4.250 13.365 1.00 85.88 109 GLY A N 1
ATOM 839 C CA . GLY A 1 109 ? -15.889 -4.089 14.820 1.00 85.88 109 GLY A CA 1
ATOM 840 C C . GLY A 1 109 ? -16.127 -5.418 15.540 1.00 85.88 109 GLY A C 1
ATOM 841 O O . GLY A 1 109 ? -15.372 -5.766 16.440 1.00 85.88 109 GLY A O 1
ATOM 842 N N . LEU A 1 110 ? -17.101 -6.216 15.084 1.00 87.38 110 LEU A N 1
ATOM 843 C CA . LEU A 1 110 ? -17.394 -7.534 15.669 1.00 87.38 110 LEU A CA 1
ATOM 844 C C . LEU A 1 110 ? -16.257 -8.543 15.490 1.00 87.38 110 LEU A C 1
ATOM 846 O O . LEU A 1 110 ? -15.993 -9.333 16.391 1.00 87.38 110 LEU A O 1
ATOM 850 N N . ALA A 1 111 ? -15.593 -8.544 14.332 1.00 87.50 111 ALA A N 1
ATOM 851 C CA . ALA A 1 111 ? -14.488 -9.461 14.059 1.00 87.50 111 ALA A CA 1
ATOM 852 C C . ALA A 1 111 ? -13.256 -9.165 14.927 1.00 87.50 111 ALA A C 1
ATOM 854 O O . ALA A 1 111 ? -12.510 -10.086 15.254 1.00 87.50 111 ALA A O 1
ATOM 855 N N . ASN A 1 112 ? -13.061 -7.899 15.304 1.00 85.81 112 ASN A N 1
ATOM 856 C CA . ASN A 1 112 ? -11.958 -7.456 16.154 1.00 85.81 112 ASN A CA 1
ATOM 857 C C . ASN A 1 112 ? -12.328 -7.391 17.648 1.00 85.81 112 ASN A C 1
ATOM 859 O O . ASN A 1 112 ? -11.465 -7.080 18.467 1.00 85.81 112 ASN A O 1
ATOM 863 N N . ASP A 1 113 ? -13.578 -7.688 18.018 1.00 85.06 113 ASP A N 1
ATOM 864 C CA . ASP A 1 113 ? -14.027 -7.716 19.410 1.00 85.06 113 ASP A CA 1
ATOM 865 C C . ASP A 1 113 ? -13.479 -8.960 20.129 1.00 85.06 113 ASP A C 1
ATOM 867 O O . ASP A 1 113 ? -14.023 -10.075 20.064 1.00 85.06 113 ASP A O 1
ATOM 871 N N . VAL A 1 114 ? -12.352 -8.756 20.808 1.00 83.50 114 VAL A N 1
ATOM 872 C CA . VAL A 1 114 ? -11.699 -9.747 21.661 1.00 83.50 114 VAL A CA 1
ATOM 873 C C . VAL A 1 114 ? -12.175 -9.552 23.096 1.00 83.50 114 VAL A C 1
ATOM 875 O O . VAL A 1 114 ? -12.075 -8.463 23.655 1.00 83.50 114 VAL A O 1
ATOM 878 N N . LYS A 1 115 ? -12.641 -10.639 23.722 1.00 83.31 115 LYS A N 1
ATOM 879 C CA . LYS A 1 115 ? -13.055 -10.621 25.129 1.00 83.31 115 LYS A CA 1
ATOM 880 C C . LYS A 1 115 ? -11.920 -10.121 26.020 1.00 83.31 115 LYS A C 1
ATOM 882 O O . LYS A 1 115 ? -10.839 -10.711 26.030 1.00 83.31 115 LYS A O 1
ATOM 887 N N . LYS A 1 116 ? -12.201 -9.114 26.845 1.00 76.00 116 LYS A N 1
ATOM 888 C CA . LYS A 1 116 ? -11.286 -8.625 27.882 1.00 76.00 116 LYS A CA 1
ATOM 889 C C . LYS A 1 116 ? -12.006 -8.693 29.223 1.00 76.00 116 LYS A C 1
ATOM 891 O O . LYS A 1 116 ? -13.042 -8.071 29.399 1.00 76.00 116 LYS A O 1
ATOM 896 N N . GLY A 1 117 ? -11.495 -9.501 30.153 1.00 73.31 117 GLY A N 1
ATOM 897 C CA . GLY A 1 117 ? -12.143 -9.702 31.459 1.00 73.31 117 GLY A CA 1
ATOM 898 C C . GLY A 1 117 ? -13.470 -10.476 31.407 1.00 73.31 117 GLY A C 1
ATOM 899 O O . GLY A 1 117 ? -14.252 -10.396 32.341 1.00 73.31 117 GLY A O 1
ATOM 900 N N . GLY A 1 118 ? -13.731 -11.223 30.327 1.00 76.25 118 GLY A N 1
ATOM 901 C CA . GLY A 1 118 ? -14.957 -12.015 30.148 1.00 76.25 118 GLY A CA 1
ATOM 902 C C . GLY A 1 118 ? -16.078 -11.289 29.401 1.00 76.25 118 GLY A C 1
ATOM 903 O O . GLY A 1 118 ? -16.928 -11.957 28.806 1.00 76.25 118 GLY A O 1
ATOM 904 N N . GLU A 1 119 ? -16.025 -9.960 29.334 1.00 79.31 119 GLU A N 1
ATOM 905 C CA . GLU A 1 119 ? -16.990 -9.134 28.611 1.00 79.31 119 GLU A CA 1
ATOM 906 C C . GLU A 1 119 ? -16.550 -8.877 27.164 1.00 79.31 119 GLU A C 1
ATOM 908 O O . GLU A 1 119 ? -15.357 -8.823 26.842 1.00 79.31 119 GLU A O 1
ATOM 913 N N . ARG A 1 120 ? -17.541 -8.771 26.276 1.00 82.81 120 ARG A N 1
ATOM 914 C CA . ARG A 1 120 ? -17.387 -8.361 24.876 1.00 82.81 120 ARG A CA 1
ATOM 915 C C . ARG A 1 120 ? -17.746 -6.885 24.747 1.00 82.81 120 ARG A C 1
ATOM 917 O O . ARG A 1 120 ? -18.645 -6.419 25.447 1.00 82.81 120 ARG A O 1
ATOM 924 N N . GLN A 1 121 ? -17.093 -6.167 23.837 1.00 80.62 121 GLN A N 1
ATOM 925 C CA . GLN A 1 121 ? -17.461 -4.780 23.548 1.00 80.62 121 GLN A CA 1
ATOM 926 C C . GLN A 1 121 ? -18.844 -4.691 22.899 1.00 80.62 121 GLN A C 1
ATOM 928 O O . GLN A 1 121 ? -19.576 -3.733 23.162 1.00 80.62 121 GLN A O 1
ATOM 933 N N . PHE A 1 122 ? -19.227 -5.691 22.097 1.00 85.75 122 PHE A N 1
ATOM 934 C CA . PHE A 1 122 ? -20.498 -5.709 21.381 1.00 85.75 122 PHE A CA 1
ATOM 935 C C . PHE A 1 122 ? -21.227 -7.048 21.533 1.00 85.75 122 PHE A C 1
ATOM 937 O O . PHE A 1 122 ? -20.658 -8.127 21.364 1.00 85.75 122 PHE A O 1
ATOM 944 N N . ASN A 1 123 ? -22.531 -6.981 21.793 1.00 85.00 123 ASN A N 1
ATOM 945 C CA . ASN A 1 123 ? -23.403 -8.156 21.898 1.00 85.00 123 ASN A CA 1
ATOM 946 C C . ASN A 1 123 ? -23.931 -8.640 20.536 1.00 85.00 123 ASN A C 1
ATOM 948 O O . ASN A 1 123 ? -24.536 -9.706 20.440 1.00 85.00 123 ASN A O 1
ATOM 952 N N . GLY A 1 124 ? -23.715 -7.861 19.475 1.00 88.25 124 GLY A N 1
ATOM 953 C CA . GLY A 1 124 ? -24.136 -8.189 18.118 1.00 88.25 124 GLY A CA 1
ATOM 954 C C . GLY A 1 124 ? -24.130 -6.975 17.195 1.00 88.25 124 GLY A C 1
ATOM 955 O O . GLY A 1 124 ? -23.736 -5.879 17.584 1.00 88.25 124 GLY A O 1
ATOM 956 N N . LEU A 1 125 ? -24.604 -7.172 15.965 1.00 88.94 125 LEU A N 1
ATOM 957 C CA . LEU A 1 125 ? -24.593 -6.150 14.913 1.00 88.94 125 LEU A CA 1
ATOM 958 C C . LEU A 1 125 ? -25.368 -4.880 15.304 1.00 88.94 125 LEU A C 1
ATOM 960 O O . LEU A 1 125 ? -24.875 -3.772 15.126 1.00 88.94 125 LEU A O 1
ATOM 964 N N . VAL A 1 126 ? -26.565 -5.045 15.875 1.00 89.81 126 VAL A N 1
ATOM 965 C CA . VAL A 1 126 ? -27.420 -3.922 16.298 1.00 89.81 126 VAL A CA 1
ATOM 966 C C . VAL A 1 126 ? -26.788 -3.149 17.458 1.00 89.81 126 VAL A C 1
ATOM 968 O O . VAL A 1 126 ? -26.892 -1.927 17.499 1.00 89.81 126 VAL A O 1
ATOM 971 N N . ASP A 1 127 ? -26.086 -3.842 18.359 1.00 89.88 127 ASP A N 1
ATOM 972 C CA . ASP A 1 127 ? -25.382 -3.216 19.484 1.00 89.88 127 ASP A CA 1
ATOM 973 C C . ASP A 1 127 ? -24.202 -2.361 18.998 1.00 89.88 127 ASP A C 1
ATOM 975 O O . ASP A 1 127 ? -24.009 -1.253 19.492 1.00 89.88 127 ASP A O 1
ATOM 979 N N . VAL A 1 128 ? -23.471 -2.811 17.965 1.00 89.06 128 VAL A N 1
ATOM 980 C CA . VAL A 1 128 ? -22.447 -1.979 17.304 1.00 89.06 128 VAL A CA 1
ATOM 981 C C . VAL A 1 128 ? -23.066 -0.695 16.766 1.00 89.06 128 VAL A C 1
ATOM 983 O O . VAL A 1 128 ? -22.573 0.390 17.056 1.00 89.06 128 VAL A O 1
ATOM 986 N N . TYR A 1 129 ? -24.170 -0.795 16.020 1.00 90.44 129 TYR A N 1
ATOM 987 C CA . TYR A 1 129 ? -24.830 0.391 15.479 1.00 90.44 129 TYR A CA 1
ATOM 988 C C . TYR A 1 129 ? -25.311 1.339 16.574 1.00 90.44 129 TYR A C 1
ATOM 990 O O . TYR A 1 129 ? -25.056 2.537 16.478 1.00 90.44 129 TYR A O 1
ATOM 998 N N . GLY A 1 130 ? -25.957 0.816 17.618 1.00 89.31 130 GLY A N 1
ATOM 999 C CA . GLY A 1 130 ? -26.451 1.616 18.737 1.00 89.31 130 GLY A CA 1
ATOM 1000 C C . GLY A 1 130 ? -25.330 2.354 19.469 1.00 89.31 130 GLY A C 1
ATOM 1001 O O . GLY A 1 130 ? -25.407 3.571 19.641 1.00 89.31 130 GLY A O 1
ATOM 1002 N N . LYS A 1 131 ? -24.258 1.641 19.839 1.00 89.56 131 LYS A N 1
ATOM 1003 C CA . LYS A 1 131 ? -23.109 2.219 20.554 1.00 89.56 131 LYS A CA 1
ATOM 1004 C C . LYS A 1 131 ? -22.350 3.237 19.706 1.00 89.56 131 LYS A C 1
ATOM 1006 O O . LYS A 1 131 ? -22.093 4.340 20.184 1.00 89.56 131 LYS A O 1
ATOM 1011 N N . THR A 1 132 ? -22.052 2.920 18.444 1.00 88.50 132 THR A N 1
ATOM 1012 C CA . THR A 1 132 ? -21.349 3.854 17.550 1.00 88.50 132 THR A CA 1
ATOM 1013 C C . THR A 1 132 ? -22.192 5.089 17.250 1.00 88.50 132 THR A C 1
ATOM 1015 O O . THR A 1 132 ? -21.663 6.200 17.215 1.00 88.50 132 THR A O 1
ATOM 1018 N N . TYR A 1 133 ? -23.503 4.926 17.052 1.00 89.19 133 TYR A N 1
ATOM 1019 C CA . TYR A 1 133 ? -24.391 6.061 16.815 1.00 89.19 133 TYR A CA 1
ATOM 1020 C C . TYR A 1 133 ? -24.491 6.969 18.048 1.00 89.19 133 TYR A C 1
ATOM 1022 O O . TYR A 1 133 ? -24.488 8.188 17.899 1.00 89.19 133 TYR A O 1
ATOM 1030 N N . ALA A 1 134 ? -24.510 6.399 19.258 1.00 89.19 134 ALA A N 1
ATOM 1031 C CA . ALA A 1 134 ? -24.509 7.169 20.501 1.00 89.19 134 ALA A CA 1
ATOM 1032 C C . ALA A 1 134 ? -23.192 7.933 20.740 1.00 89.19 134 ALA A C 1
ATOM 1034 O O . ALA A 1 134 ? -23.229 9.038 21.277 1.00 89.19 134 ALA A O 1
ATOM 1035 N N . SER A 1 135 ? -22.040 7.376 20.345 1.00 86.81 135 SER A N 1
ATOM 1036 C CA . SER A 1 135 ? -20.732 8.007 20.578 1.00 86.81 135 SER A CA 1
ATOM 1037 C C . SER A 1 135 ? -20.332 9.014 19.490 1.00 86.81 135 SER A C 1
ATOM 1039 O O . SER A 1 135 ? -19.877 10.116 19.792 1.00 86.81 135 SER A O 1
ATOM 1041 N N . ASP A 1 136 ? -20.481 8.636 18.216 1.00 84.25 136 ASP A N 1
ATOM 1042 C CA . ASP A 1 136 ? -19.892 9.326 17.058 1.00 84.25 136 ASP A CA 1
ATOM 1043 C C . ASP A 1 136 ? -20.940 9.700 15.991 1.00 84.25 136 ASP A C 1
ATOM 1045 O O . ASP A 1 136 ? -20.601 10.301 14.964 1.00 84.25 136 ASP A O 1
ATOM 1049 N N . GLY A 1 137 ? -22.208 9.331 16.196 1.00 88.75 137 GLY A N 1
ATOM 1050 C CA . GLY A 1 137 ? -23.276 9.509 15.217 1.00 88.75 137 GLY A CA 1
ATOM 1051 C C . GLY A 1 137 ? -23.025 8.743 13.915 1.00 88.75 137 GLY A C 1
ATOM 1052 O O . GLY A 1 137 ? -22.255 7.782 13.843 1.00 88.75 137 GLY A O 1
ATOM 1053 N N . ILE A 1 138 ? -23.660 9.200 12.833 1.00 87.06 138 ILE A N 1
ATOM 1054 C CA . ILE A 1 138 ? -23.501 8.583 11.507 1.00 87.06 138 ILE A CA 1
ATOM 1055 C C . ILE A 1 138 ? -22.069 8.710 10.965 1.00 87.06 138 ILE A C 1
ATOM 1057 O O . ILE A 1 138 ? -21.608 7.843 10.227 1.00 87.06 138 ILE A O 1
ATOM 1061 N N . ALA A 1 139 ? -21.332 9.748 11.374 1.00 85.56 139 ALA A N 1
ATOM 1062 C CA . ALA A 1 139 ? -19.945 9.947 10.966 1.00 85.56 139 ALA A CA 1
ATOM 1063 C C . ALA A 1 139 ? -19.025 8.814 11.458 1.00 85.56 139 ALA A C 1
ATOM 1065 O O . ALA A 1 139 ? -18.072 8.465 10.760 1.00 85.56 139 ALA A O 1
ATOM 1066 N N . GLY A 1 140 ? -19.325 8.208 12.615 1.00 84.31 140 GLY A N 1
ATOM 1067 C CA . GLY A 1 140 ? -18.614 7.027 13.114 1.00 84.31 140 GLY A CA 1
ATOM 1068 C C . GLY A 1 140 ? -18.791 5.811 12.205 1.00 84.31 140 GLY A C 1
ATOM 1069 O O . GLY A 1 140 ? -17.811 5.175 11.823 1.00 84.31 140 GLY A O 1
ATOM 1070 N N . LEU A 1 141 ? -20.027 5.547 11.765 1.00 86.25 141 LEU A N 1
ATOM 1071 C CA . LEU A 1 141 ? -20.349 4.413 10.885 1.00 86.25 141 LEU A CA 1
ATOM 1072 C C . LEU A 1 141 ? -19.677 4.506 9.506 1.00 86.25 141 LEU A C 1
ATOM 1074 O O . LEU A 1 141 ? -19.418 3.479 8.884 1.00 86.25 141 LEU A O 1
ATOM 1078 N N . TYR A 1 142 ? -19.368 5.721 9.041 1.00 87.75 142 TYR A N 1
ATOM 1079 C CA . TYR A 1 142 ? -18.697 5.979 7.760 1.00 87.75 142 TYR A CA 1
ATOM 1080 C C . TYR A 1 142 ? -17.221 6.383 7.908 1.00 87.75 142 TYR A C 1
ATOM 1082 O O . TYR A 1 142 ? -16.587 6.822 6.939 1.00 87.75 142 TYR A O 1
ATOM 1090 N N . ARG A 1 143 ? -16.616 6.213 9.092 1.00 84.38 143 ARG A N 1
ATOM 1091 C CA . ARG A 1 143 ? -15.196 6.532 9.287 1.00 84.38 143 ARG A CA 1
ATOM 1092 C C . ARG A 1 143 ? -14.330 5.621 8.409 1.00 84.38 143 ARG A C 1
ATOM 1094 O O . ARG A 1 143 ? -14.392 4.399 8.504 1.00 84.38 143 ARG A O 1
ATOM 1101 N N . GLY A 1 144 ? -13.534 6.232 7.526 1.00 84.50 144 GLY A N 1
ATOM 1102 C CA . GLY A 1 144 ? -12.720 5.535 6.517 1.00 84.50 144 GLY A CA 1
ATOM 1103 C C . GLY A 1 144 ? -13.379 5.385 5.134 1.00 84.50 144 GLY A C 1
ATOM 1104 O O . GLY A 1 144 ? -12.783 4.796 4.230 1.00 84.50 144 GLY A O 1
ATOM 1105 N N . PHE A 1 145 ? -14.573 5.941 4.912 1.00 87.44 145 PHE A N 1
ATOM 1106 C CA . PHE A 1 145 ? -15.246 5.850 3.612 1.00 87.44 145 PHE A CA 1
ATOM 1107 C C . PHE A 1 145 ? -14.398 6.441 2.471 1.00 87.44 145 PHE A C 1
ATOM 1109 O O . PHE A 1 145 ? -14.205 5.799 1.441 1.00 87.44 145 PHE A O 1
ATOM 1116 N N . ASN A 1 146 ? -13.778 7.605 2.689 1.00 86.50 146 ASN A N 1
ATOM 1117 C CA . ASN A 1 146 ? -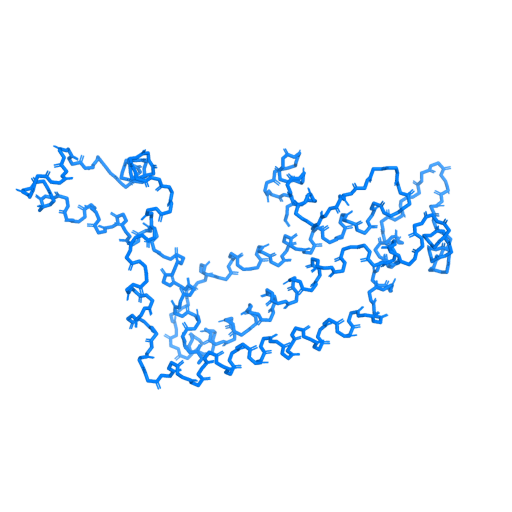12.969 8.285 1.669 1.00 86.50 146 ASN A CA 1
ATOM 1118 C C . ASN A 1 146 ? -11.780 7.442 1.185 1.00 86.50 146 ASN A C 1
ATOM 1120 O O . ASN A 1 146 ? -11.579 7.289 -0.018 1.00 86.50 146 ASN A O 1
A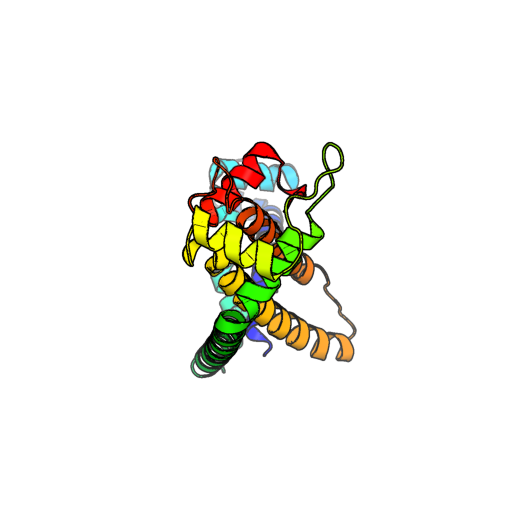TOM 1124 N N . ILE A 1 147 ? -11.017 6.845 2.106 1.00 85.56 147 ILE A N 1
ATOM 1125 C CA . ILE A 1 147 ? -9.905 5.955 1.744 1.00 85.56 147 ILE A CA 1
ATOM 1126 C C . ILE A 1 147 ? -10.391 4.677 1.059 1.00 85.56 147 ILE A C 1
ATOM 1128 O O . ILE A 1 147 ? -9.707 4.145 0.189 1.00 85.56 147 ILE A O 1
ATOM 1132 N N . THR A 1 148 ? -11.601 4.221 1.383 1.00 86.69 148 THR A N 1
ATOM 1133 C CA . THR A 1 148 ? -12.229 3.093 0.687 1.00 86.69 148 THR A CA 1
ATOM 1134 C C . THR A 1 148 ? -12.529 3.448 -0.762 1.00 86.69 148 THR A C 1
ATOM 1136 O O . THR A 1 148 ? -12.190 2.671 -1.651 1.00 86.69 148 THR A O 1
ATOM 1139 N N . CYS A 1 149 ? -13.081 4.636 -1.019 1.00 86.75 149 CYS A N 1
ATOM 1140 C CA . CYS A 1 149 ? -13.299 5.130 -2.377 1.00 86.75 149 CYS A CA 1
ATOM 1141 C C . CYS A 1 149 ? -11.982 5.202 -3.159 1.00 86.75 149 CYS A C 1
ATOM 1143 O O . CYS A 1 149 ? -11.911 4.682 -4.270 1.00 86.75 149 CYS A O 1
ATOM 1145 N N . VAL A 1 150 ? -10.917 5.752 -2.563 1.00 86.31 150 VAL A N 1
ATOM 1146 C CA . VAL A 1 150 ? -9.573 5.761 -3.176 1.00 86.31 150 VAL A CA 1
ATOM 1147 C C . VAL A 1 150 ? -9.099 4.336 -3.480 1.00 86.31 150 VAL A C 1
ATOM 1149 O O . VAL A 1 150 ? -8.658 4.063 -4.595 1.00 86.31 150 VAL A O 1
ATOM 1152 N N . GLY A 1 151 ? -9.269 3.404 -2.541 1.00 84.50 151 GLY A N 1
ATOM 1153 C CA . GLY A 1 151 ? -8.951 1.990 -2.736 1.00 84.50 151 GLY A CA 1
ATOM 1154 C C . GLY A 1 151 ? -9.719 1.350 -3.897 1.00 84.50 151 GLY A C 1
ATOM 1155 O O . GLY A 1 151 ? -9.134 0.570 -4.645 1.00 84.50 151 GLY A O 1
ATOM 1156 N N . VAL A 1 152 ? -10.991 1.711 -4.113 1.00 84.62 152 VAL A N 1
ATOM 1157 C CA . VAL A 1 152 ? -11.778 1.256 -5.276 1.00 84.62 152 VAL A CA 1
ATOM 1158 C C . VAL A 1 152 ? -11.186 1.785 -6.580 1.00 84.62 152 VAL A C 1
ATOM 1160 O O . VAL A 1 152 ? -11.065 1.022 -7.538 1.00 84.62 152 VAL A O 1
ATOM 1163 N N . PHE A 1 153 ? -10.784 3.056 -6.631 1.00 83.56 153 PHE A N 1
ATOM 1164 C CA . PHE A 1 153 ? -10.123 3.620 -7.811 1.00 83.56 153 PHE A CA 1
ATOM 1165 C C . PHE A 1 153 ? -8.795 2.916 -8.106 1.00 83.56 153 PHE A C 1
ATOM 1167 O O . PHE A 1 153 ? -8.552 2.532 -9.251 1.00 83.56 153 PHE A O 1
ATOM 1174 N N . VAL A 1 154 ? -7.975 2.673 -7.078 1.00 81.94 154 VAL A N 1
ATOM 1175 C CA . VAL A 1 154 ? -6.712 1.928 -7.209 1.00 81.94 154 VAL A CA 1
ATOM 1176 C C . VAL A 1 154 ? -6.975 0.495 -7.675 1.00 81.94 154 VAL A C 1
ATOM 1178 O O . VAL A 1 154 ? -6.322 0.039 -8.607 1.00 81.94 154 VAL A O 1
ATOM 1181 N N . TYR A 1 155 ? -7.970 -0.192 -7.106 1.00 79.19 155 TYR A N 1
ATOM 1182 C CA . TYR A 1 155 ? -8.359 -1.550 -7.499 1.00 79.19 155 TYR A CA 1
ATOM 1183 C C . TYR A 1 155 ? -8.882 -1.631 -8.938 1.00 79.19 155 TYR A C 1
ATOM 1185 O O . TYR A 1 155 ? -8.536 -2.550 -9.676 1.00 79.19 155 TYR A O 1
ATOM 1193 N N . ARG A 1 156 ? -9.703 -0.670 -9.375 1.00 78.12 156 ARG A N 1
ATOM 1194 C CA . ARG A 1 156 ? -10.182 -0.612 -10.765 1.00 78.12 156 ARG A CA 1
ATOM 1195 C C . ARG A 1 156 ? -9.032 -0.323 -11.726 1.00 78.12 156 ARG A C 1
ATOM 1197 O O . ARG A 1 156 ? -8.938 -0.985 -12.755 1.00 78.12 156 ARG A O 1
ATOM 1204 N N . GLY A 1 157 ? -8.135 0.598 -11.370 1.00 72.88 157 GLY A N 1
ATOM 1205 C CA . GLY A 1 157 ? -6.906 0.856 -12.123 1.00 72.88 157 GLY A CA 1
ATOM 1206 C C . GLY A 1 157 ? -6.025 -0.392 -12.235 1.00 72.88 157 GLY A C 1
ATOM 1207 O O . GLY A 1 157 ? -5.577 -0.729 -13.328 1.00 72.88 157 GLY A O 1
ATOM 1208 N N . LEU A 1 158 ? -5.868 -1.122 -11.127 1.00 73.25 158 LEU A N 1
ATOM 1209 C CA . LEU A 1 158 ? -5.211 -2.426 -11.049 1.00 73.25 158 LEU A CA 1
ATOM 1210 C C . LEU A 1 158 ? -5.838 -3.449 -11.977 1.00 73.25 158 LEU A C 1
ATOM 1212 O O . LEU A 1 158 ? -5.128 -4.082 -12.744 1.00 73.25 158 LEU A O 1
ATOM 1216 N N . PHE A 1 159 ? -7.155 -3.619 -11.894 1.00 70.81 159 PHE A N 1
ATOM 1217 C CA . PHE A 1 159 ? -7.884 -4.609 -12.669 1.00 70.81 159 PHE A CA 1
ATOM 1218 C C . PHE A 1 159 ? -7.709 -4.357 -14.164 1.00 70.81 159 PHE A C 1
ATOM 1220 O O . PHE A 1 159 ? -7.336 -5.274 -14.887 1.00 70.81 159 PHE A O 1
ATOM 1227 N N . PHE A 1 160 ? -7.893 -3.112 -14.617 1.00 68.69 160 PHE A N 1
ATOM 1228 C CA . PHE A 1 160 ? -7.665 -2.759 -16.018 1.00 68.69 160 PHE A CA 1
ATOM 1229 C C . PHE A 1 160 ? -6.195 -2.928 -16.416 1.00 68.69 160 PHE A C 1
ATOM 1231 O O . PHE A 1 160 ? -5.921 -3.512 -17.459 1.00 68.69 160 PHE A O 1
ATOM 1238 N N . GLY A 1 161 ? -5.247 -2.498 -15.576 1.00 65.50 161 GLY A N 1
ATOM 1239 C CA . GLY A 1 161 ? -3.814 -2.639 -15.852 1.00 65.50 161 GLY A CA 1
ATOM 1240 C C . GLY A 1 161 ? -3.347 -4.097 -15.933 1.00 65.50 161 GLY A C 1
ATOM 1241 O O . GLY A 1 161 ? -2.625 -4.464 -16.860 1.00 65.50 161 GLY A O 1
ATOM 1242 N N . LEU A 1 162 ? -3.780 -4.937 -14.989 1.00 66.31 162 LEU A N 1
ATOM 1243 C CA . LEU A 1 162 ? -3.508 -6.375 -14.944 1.00 66.31 162 LEU A CA 1
ATOM 1244 C C . LEU A 1 162 ? -4.152 -7.094 -16.117 1.00 66.31 162 LEU A C 1
ATOM 1246 O O . LEU A 1 162 ? -3.466 -7.823 -16.826 1.00 66.31 162 LEU A O 1
ATOM 1250 N N . TYR A 1 163 ? -5.449 -6.881 -16.335 1.00 65.62 163 TYR A N 1
ATOM 1251 C CA . TYR A 1 163 ? -6.194 -7.561 -17.386 1.00 65.62 163 TYR A CA 1
ATOM 1252 C C . TYR A 1 163 ? -5.615 -7.243 -18.772 1.00 65.62 163 TYR A C 1
ATOM 1254 O O . TYR A 1 163 ? -5.362 -8.161 -19.555 1.00 65.62 163 TYR A O 1
ATOM 1262 N N . ASP A 1 164 ? -5.295 -5.971 -19.038 1.00 61.09 164 ASP A N 1
ATOM 1263 C CA . ASP A 1 164 ? -4.696 -5.546 -20.308 1.00 61.09 164 ASP A CA 1
ATOM 1264 C C . ASP A 1 164 ? -3.254 -6.014 -20.499 1.00 61.09 164 ASP A C 1
ATOM 1266 O O . ASP A 1 164 ? -2.809 -6.115 -21.639 1.00 61.09 164 ASP A O 1
ATOM 1270 N N . SER A 1 165 ? -2.517 -6.302 -19.426 1.00 59.84 165 SER A N 1
ATOM 1271 C CA . SER A 1 165 ? -1.139 -6.798 -19.525 1.00 59.84 165 SER A CA 1
ATOM 1272 C C . SER A 1 165 ? -1.076 -8.320 -19.612 1.00 59.84 165 SER A C 1
ATOM 1274 O O . SER A 1 165 ? -0.300 -8.869 -20.391 1.00 59.84 165 SER A O 1
ATOM 1276 N N . LEU A 1 166 ? -1.914 -9.012 -18.836 1.00 61.91 166 LEU A N 1
ATOM 1277 C CA . LEU A 1 166 ? -2.005 -10.469 -18.829 1.00 61.91 166 LEU A CA 1
ATOM 1278 C C . LEU A 1 166 ? -2.543 -10.989 -20.155 1.00 61.91 166 LEU A C 1
ATOM 1280 O O . LEU A 1 166 ? -2.050 -11.999 -20.640 1.00 61.91 166 LEU A O 1
ATOM 1284 N N . ARG A 1 167 ? -3.506 -10.300 -20.776 1.00 63.75 167 ARG A N 1
ATOM 1285 C CA . ARG A 1 167 ? -4.091 -10.745 -22.047 1.00 63.75 167 ARG A CA 1
ATOM 1286 C C . ARG A 1 167 ? -3.050 -10.902 -23.174 1.00 63.75 167 ARG A C 1
ATOM 1288 O O . ARG A 1 167 ? -3.008 -11.980 -23.757 1.00 63.75 167 ARG A O 1
ATOM 1295 N N . PRO A 1 168 ? -2.189 -9.915 -23.485 1.00 60.62 168 PRO A N 1
ATOM 1296 C CA . PRO A 1 168 ? -1.104 -10.095 -24.445 1.00 60.62 168 PRO A CA 1
ATOM 1297 C C . PRO A 1 168 ? 0.060 -10.923 -23.880 1.00 60.62 168 PRO A C 1
ATOM 1299 O O . PRO A 1 168 ? 0.653 -11.684 -24.634 1.00 60.62 168 PRO A O 1
ATOM 1302 N N . ALA A 1 169 ? 0.382 -10.858 -22.581 1.00 57.66 169 ALA A N 1
ATOM 1303 C CA . ALA A 1 169 ? 1.474 -11.665 -22.019 1.00 57.66 169 ALA A CA 1
ATOM 1304 C C . ALA A 1 169 ? 1.178 -13.177 -22.047 1.00 57.66 169 ALA A C 1
ATOM 1306 O O . ALA A 1 169 ? 2.076 -13.965 -22.334 1.00 57.66 169 ALA A O 1
ATOM 1307 N N . LEU A 1 170 ? -0.078 -13.585 -21.838 1.00 58.97 170 LEU A N 1
ATOM 1308 C CA . LEU A 1 170 ? -0.533 -14.971 -22.010 1.00 58.97 170 LEU A CA 1
ATOM 1309 C C . LEU A 1 170 ? -0.466 -15.430 -23.474 1.00 58.97 170 LEU A C 1
ATOM 1311 O O . LEU A 1 170 ? -0.351 -16.623 -23.730 1.00 58.97 170 LEU A O 1
ATOM 1315 N N . LEU A 1 171 ? -0.506 -14.492 -24.425 1.00 57.84 171 LEU A N 1
ATOM 1316 C CA . LEU A 1 171 ? -0.406 -14.772 -25.859 1.00 57.84 171 LEU A CA 1
ATOM 1317 C C . LEU A 1 171 ? 1.037 -14.708 -26.395 1.00 57.84 171 LEU A C 1
ATOM 1319 O O . LEU A 1 171 ? 1.284 -15.217 -27.484 1.00 57.84 171 LEU A O 1
ATOM 1323 N N . VAL A 1 172 ? 1.987 -14.093 -25.671 1.00 60.03 172 VAL A N 1
ATOM 1324 C CA . VAL A 1 172 ? 3.351 -13.803 -26.178 1.00 60.03 172 VAL A CA 1
ATOM 1325 C C . VAL A 1 172 ? 4.478 -14.230 -25.209 1.00 60.03 172 VAL A C 1
ATOM 1327 O O . VAL A 1 172 ? 5.651 -13.990 -25.470 1.00 60.03 172 VAL A O 1
ATOM 1330 N N . GLY A 1 173 ? 4.176 -14.897 -24.089 1.00 54.03 173 GLY A N 1
ATOM 1331 C CA . GLY A 1 173 ? 5.162 -15.590 -23.236 1.00 54.03 173 GLY A CA 1
ATOM 1332 C C . GLY A 1 173 ? 6.135 -14.711 -22.430 1.00 54.03 173 GLY A C 1
ATOM 1333 O O . GLY A 1 173 ? 6.843 -15.224 -21.568 1.00 54.03 173 GLY A O 1
ATOM 1334 N N . ASN A 1 174 ? 6.154 -13.392 -22.637 1.00 55.69 174 ASN A N 1
ATOM 1335 C CA . ASN A 1 174 ? 7.009 -12.464 -21.893 1.00 55.69 174 ASN A CA 1
ATOM 1336 C C . ASN A 1 174 ? 6.247 -11.824 -20.727 1.00 55.69 174 ASN A C 1
ATOM 1338 O O . ASN A 1 174 ? 5.655 -10.752 -20.851 1.00 55.69 174 ASN A O 1
ATOM 1342 N N . PHE A 1 175 ? 6.269 -12.489 -19.575 1.00 54.25 175 PHE A N 1
ATOM 1343 C CA . PHE A 1 175 ? 5.635 -12.012 -18.350 1.00 54.25 175 PHE A CA 1
ATOM 1344 C C . PHE A 1 175 ? 6.610 -11.172 -17.506 1.00 54.25 175 PHE A C 1
ATOM 1346 O O . PHE A 1 175 ? 7.553 -11.700 -16.919 1.00 54.25 175 PHE A O 1
ATOM 1353 N N . GLN A 1 176 ? 6.389 -9.855 -17.420 1.00 55.03 176 GLN A N 1
ATOM 1354 C CA . GLN A 1 176 ? 7.102 -8.973 -16.484 1.00 55.03 176 GLN A CA 1
ATOM 1355 C C . GLN A 1 176 ? 6.230 -8.711 -15.244 1.00 55.03 176 GLN A C 1
ATOM 1357 O O . GLN A 1 176 ? 5.337 -7.870 -15.258 1.00 55.03 176 GLN A O 1
ATOM 1362 N N . LEU A 1 177 ? 6.494 -9.450 -14.162 1.00 55.12 177 LEU A N 1
ATOM 1363 C CA . LEU A 1 177 ? 5.707 -9.452 -12.918 1.00 55.12 177 LEU A CA 1
ATOM 1364 C C . LEU A 1 177 ? 5.916 -8.197 -12.033 1.00 55.12 177 LEU A C 1
ATOM 1366 O O . LEU A 1 177 ? 5.104 -7.915 -11.155 1.00 55.12 177 LEU A O 1
ATOM 1370 N N . GLY A 1 178 ? 6.984 -7.423 -12.265 1.00 55.81 178 GLY A N 1
ATOM 1371 C CA . GLY A 1 178 ? 7.426 -6.358 -11.351 1.00 55.81 178 GLY A CA 1
ATOM 1372 C C . GLY A 1 178 ? 6.418 -5.224 -11.137 1.00 55.81 178 GLY A C 1
ATOM 1373 O O . GLY A 1 178 ? 6.231 -4.782 -10.010 1.00 55.81 178 GLY A O 1
ATOM 1374 N N . SER A 1 179 ? 5.706 -4.791 -12.181 1.00 56.69 179 SER A N 1
ATOM 1375 C CA . SER A 1 179 ? 4.791 -3.641 -12.087 1.00 56.69 179 SER A CA 1
ATOM 1376 C C . SER A 1 179 ? 3.478 -3.926 -11.342 1.00 56.69 179 SER A C 1
ATOM 1378 O O . SER A 1 179 ? 2.752 -2.989 -11.018 1.00 56.69 179 SER A O 1
ATOM 1380 N N . PHE A 1 180 ? 3.149 -5.189 -11.051 1.00 57.59 180 PHE A N 1
ATOM 1381 C CA . PHE A 1 180 ? 1.903 -5.546 -10.353 1.00 57.59 180 PHE A CA 1
ATOM 1382 C C . PHE A 1 180 ? 2.034 -5.578 -8.835 1.00 57.59 180 PHE A C 1
ATOM 1384 O O . PHE A 1 180 ? 1.030 -5.428 -8.131 1.00 57.59 180 PHE A O 1
ATOM 1391 N N . ALA A 1 181 ? 3.259 -5.748 -8.332 1.00 60.22 181 ALA A N 1
ATOM 1392 C CA . ALA A 1 181 ? 3.529 -5.733 -6.903 1.00 60.22 181 ALA A CA 1
ATOM 1393 C C . ALA A 1 181 ? 3.177 -4.363 -6.302 1.00 60.22 181 ALA A C 1
ATOM 1395 O O . ALA A 1 181 ? 2.408 -4.303 -5.346 1.00 60.22 181 ALA A O 1
ATOM 1396 N N . ASP A 1 182 ? 3.628 -3.271 -6.927 1.00 61.59 182 ASP A N 1
ATOM 1397 C CA . ASP A 1 182 ? 3.484 -1.909 -6.391 1.00 61.59 182 ASP A CA 1
ATOM 1398 C C . ASP A 1 182 ? 2.023 -1.481 -6.217 1.00 61.59 182 ASP A C 1
ATOM 1400 O O . ASP A 1 182 ? 1.629 -0.921 -5.193 1.00 61.59 182 ASP A O 1
ATOM 1404 N N . PHE A 1 183 ? 1.176 -1.787 -7.197 1.00 64.19 183 PHE A N 1
ATOM 1405 C CA . PHE A 1 183 ? -0.235 -1.437 -7.102 1.00 64.19 183 PHE A CA 1
ATOM 1406 C C . PHE A 1 183 ? -1.000 -2.339 -6.126 1.00 64.19 183 PHE A C 1
ATOM 1408 O O . PHE A 1 183 ? -1.898 -1.860 -5.430 1.00 64.19 183 PHE A O 1
ATOM 1415 N N . SER A 1 184 ? -0.643 -3.627 -6.044 1.00 69.31 184 SER A N 1
ATOM 1416 C CA . SER A 1 184 ? -1.223 -4.540 -5.050 1.00 69.31 184 SER A CA 1
ATOM 1417 C C . SER A 1 184 ? -0.896 -4.064 -3.634 1.00 69.31 184 SER A C 1
ATOM 1419 O O . SER A 1 184 ? -1.778 -4.048 -2.778 1.00 69.31 184 SER A O 1
ATOM 1421 N N . ILE A 1 185 ? 0.332 -3.578 -3.420 1.00 73.62 185 ILE A N 1
ATOM 1422 C CA . ILE A 1 185 ? 0.760 -2.938 -2.172 1.00 73.62 185 ILE A CA 1
ATOM 1423 C C . ILE A 1 185 ? -0.081 -1.687 -1.896 1.00 73.62 185 ILE A C 1
ATOM 1425 O O . ILE A 1 185 ? -0.594 -1.545 -0.792 1.00 73.62 185 ILE A O 1
ATOM 1429 N N . ALA A 1 186 ? -0.319 -0.817 -2.884 1.00 73.31 186 ALA A N 1
ATOM 1430 C CA . ALA A 1 186 ? -1.152 0.376 -2.690 1.00 73.31 186 ALA A CA 1
ATOM 1431 C C . ALA A 1 186 ? -2.607 0.043 -2.294 1.00 73.31 186 ALA A C 1
ATOM 1433 O O . ALA A 1 186 ? -3.191 0.712 -1.434 1.00 73.31 186 ALA A O 1
ATOM 1434 N N . PHE A 1 187 ? -3.197 -1.002 -2.884 1.00 77.69 187 PHE A N 1
ATOM 1435 C CA . PHE A 1 187 ? -4.532 -1.472 -2.502 1.00 77.69 187 PHE A CA 1
ATOM 1436 C C . PHE A 1 187 ? -4.554 -2.061 -1.085 1.00 77.69 187 PHE A C 1
ATOM 1438 O O . PHE A 1 187 ? -5.460 -1.749 -0.305 1.00 77.69 187 PHE A O 1
ATOM 1445 N N . LEU A 1 188 ? -3.552 -2.874 -0.735 1.00 80.31 188 LEU A N 1
ATOM 1446 C CA . LEU A 1 188 ? -3.399 -3.435 0.610 1.00 80.31 188 LEU A CA 1
ATOM 1447 C C . LEU A 1 188 ? -3.222 -2.331 1.656 1.00 80.31 188 LEU A C 1
ATOM 1449 O O . LEU A 1 188 ? -3.970 -2.316 2.632 1.00 80.31 188 LEU A O 1
ATOM 1453 N N . ALA A 1 189 ? -2.381 -1.340 1.368 1.00 78.38 189 ALA A N 1
ATOM 1454 C CA . ALA A 1 189 ? -2.154 -0.177 2.213 1.00 78.38 189 ALA A CA 1
ATOM 1455 C C . ALA A 1 189 ? -3.454 0.611 2.459 1.00 78.38 189 ALA A C 1
ATOM 1457 O O . ALA A 1 189 ? -3.787 0.933 3.602 1.00 78.38 189 ALA A O 1
ATOM 1458 N N . CYS A 1 190 ? -4.256 0.856 1.411 1.00 80.88 190 CYS A N 1
ATOM 1459 C CA . CYS A 1 190 ? -5.578 1.483 1.556 1.00 80.88 190 CYS A CA 1
ATOM 1460 C C . CYS A 1 190 ? -6.533 0.636 2.410 1.00 80.88 190 CYS A C 1
ATOM 1462 O O . CYS A 1 190 ? -7.273 1.168 3.241 1.00 80.88 190 CYS A O 1
ATOM 1464 N N . CYS A 1 191 ? -6.520 -0.686 2.227 1.00 81.12 191 CYS A N 1
ATOM 1465 C CA . CYS A 1 191 ? -7.354 -1.610 2.990 1.00 81.12 191 CYS A CA 1
ATOM 1466 C C . CYS A 1 191 ? -6.948 -1.672 4.475 1.00 81.12 191 CYS A C 1
ATOM 1468 O O . CYS A 1 191 ? -7.829 -1.675 5.342 1.00 81.12 191 CYS A O 1
ATOM 1470 N N . SER A 1 192 ? -5.641 -1.677 4.768 1.00 81.19 192 SER A N 1
ATOM 1471 C CA . SER A 1 192 ? -5.069 -1.659 6.122 1.00 81.19 192 SER A CA 1
ATOM 1472 C C . SER A 1 192 ? -5.447 -0.370 6.854 1.00 81.19 192 SER A C 1
ATOM 1474 O O . SER A 1 192 ? -6.081 -0.413 7.914 1.00 81.19 192 SER A O 1
ATOM 1476 N N . ALA A 1 193 ? -5.186 0.786 6.236 1.00 82.31 193 ALA A N 1
ATOM 1477 C CA . ALA A 1 193 ? -5.522 2.085 6.811 1.00 82.31 193 ALA A CA 1
ATOM 1478 C C . ALA A 1 193 ? -7.039 2.262 7.023 1.00 82.31 193 ALA A C 1
ATOM 1480 O O . ALA A 1 193 ? -7.455 2.741 8.079 1.00 82.31 193 ALA A O 1
ATOM 1481 N N . ARG A 1 194 ? -7.889 1.787 6.096 1.00 85.12 194 ARG A N 1
ATOM 1482 C CA . ARG A 1 194 ? -9.356 1.765 6.276 1.00 85.12 194 ARG A CA 1
ATOM 1483 C C . ARG A 1 194 ? -9.771 1.036 7.555 1.00 85.12 194 ARG A C 1
ATOM 1485 O O . ARG A 1 194 ? -10.538 1.586 8.341 1.00 85.12 194 ARG A O 1
ATOM 1492 N N . ARG A 1 195 ? -9.284 -0.193 7.765 1.00 83.44 195 ARG A N 1
ATOM 1493 C CA . ARG A 1 195 ? -9.668 -1.012 8.930 1.00 83.44 195 ARG A CA 1
ATOM 1494 C C . ARG A 1 195 ? -9.243 -0.358 10.242 1.00 83.44 195 ARG A C 1
ATOM 1496 O O . ARG A 1 195 ? -10.033 -0.320 11.178 1.00 83.44 195 ARG A O 1
ATOM 1503 N N . ARG A 1 196 ? -8.042 0.223 10.293 1.00 82.38 196 ARG A N 1
ATOM 1504 C CA . ARG A 1 196 ? -7.557 0.959 11.474 1.00 82.38 196 ARG A CA 1
ATOM 1505 C C . ARG A 1 196 ? -8.411 2.190 11.763 1.00 82.38 196 ARG A C 1
ATOM 1507 O O . ARG A 1 196 ? -8.775 2.424 12.908 1.00 82.38 196 ARG A O 1
ATOM 1514 N N . MET A 1 197 ? -8.817 2.928 10.727 1.00 81.81 197 MET A N 1
ATOM 1515 C CA . MET A 1 197 ? -9.745 4.049 10.891 1.00 81.81 197 MET A CA 1
ATOM 1516 C C . MET A 1 197 ? -11.107 3.603 11.439 1.00 81.81 197 MET A C 1
ATOM 1518 O O . MET A 1 197 ? -11.630 4.274 12.329 1.00 81.81 197 MET A O 1
ATOM 1522 N N . MET A 1 198 ? -11.661 2.477 10.973 1.00 82.00 198 MET A N 1
ATOM 1523 C CA . MET A 1 198 ? -12.934 1.942 11.487 1.00 82.00 198 MET A CA 1
ATOM 1524 C C . MET A 1 198 ? -12.866 1.659 12.998 1.00 82.00 198 MET A C 1
ATOM 1526 O O . MET A 1 198 ? -13.798 2.007 13.721 1.00 82.00 198 MET A O 1
ATOM 1530 N N . MET A 1 199 ? -11.739 1.130 13.488 1.00 79.25 199 MET A N 1
ATOM 1531 C CA . MET A 1 199 ? -11.551 0.783 14.905 1.00 79.25 199 MET A CA 1
ATOM 1532 C C . MET A 1 199 ? -11.429 1.985 15.850 1.00 79.25 199 MET A C 1
ATOM 1534 O O . MET A 1 199 ? -11.609 1.827 17.048 1.00 79.25 199 MET A O 1
ATOM 1538 N N . THR A 1 200 ? -11.172 3.193 15.342 1.00 80.00 200 THR A N 1
ATOM 1539 C CA . THR A 1 200 ? -11.104 4.403 16.191 1.00 80.00 200 THR A CA 1
ATOM 1540 C C . THR A 1 200 ? -12.476 4.996 16.535 1.00 80.00 200 THR A C 1
ATOM 1542 O O . THR A 1 200 ? -12.579 6.035 17.182 1.00 80.00 200 THR A O 1
ATOM 1545 N N . SER A 1 201 ? -13.567 4.405 16.053 1.00 65.69 201 SER A N 1
ATOM 1546 C CA . SER A 1 201 ? -14.922 4.906 16.314 1.00 65.69 201 SER A CA 1
ATOM 1547 C C . SER A 1 201 ? -15.398 4.488 17.701 1.00 65.69 201 SER A C 1
ATOM 1549 O O . SER A 1 201 ? -15.426 3.300 17.994 1.00 65.69 201 SER A O 1
ATOM 1551 N N . GLY A 1 202 ? -15.754 5.468 18.539 1.00 64.69 202 GLY A N 1
ATOM 1552 C CA . GLY A 1 202 ? -16.046 5.269 19.966 1.00 64.69 202 GLY A CA 1
ATOM 1553 C C . GLY A 1 202 ? -14.835 5.402 20.901 1.00 64.69 202 GLY A C 1
ATOM 1554 O O . GLY A 1 202 ? -15.019 5.531 22.106 1.00 64.69 202 GLY A O 1
ATOM 1555 N N . GLU A 1 203 ? -13.614 5.456 20.362 1.00 76.19 203 GLU A N 1
ATOM 1556 C CA . GLU A 1 203 ? -12.381 5.630 21.139 1.00 76.19 203 GLU A CA 1
ATOM 1557 C C . GLU A 1 203 ? -12.021 7.111 21.335 1.00 76.19 203 GLU A C 1
ATOM 1559 O O . GLU A 1 203 ? -12.382 7.973 20.528 1.00 76.19 203 GLU A O 1
ATOM 1564 N N . ALA A 1 204 ? -11.263 7.424 22.392 1.00 66.44 204 ALA A N 1
ATOM 1565 C CA . ALA A 1 204 ? -10.808 8.793 22.663 1.00 66.44 204 ALA A CA 1
ATOM 1566 C C . ALA A 1 204 ? -9.787 9.298 21.624 1.00 66.44 204 ALA A C 1
ATOM 1568 O O . ALA A 1 204 ? -9.740 10.492 21.325 1.00 66.44 204 ALA A O 1
ATOM 1569 N N . VAL A 1 205 ? -8.984 8.391 21.052 1.00 74.06 205 VAL A N 1
ATOM 1570 C CA . VAL A 1 205 ? -7.952 8.712 20.056 1.00 74.06 205 VAL A CA 1
ATOM 1571 C C . VAL A 1 205 ? -8.451 8.336 18.666 1.00 74.06 205 VAL A C 1
ATOM 1573 O O . VAL A 1 205 ? -8.673 7.167 18.355 1.00 74.06 205 VAL A O 1
ATOM 1576 N N . LYS A 1 206 ? -8.625 9.350 17.817 1.00 76.94 206 LYS A N 1
ATOM 1577 C CA . LYS A 1 206 ? -9.174 9.220 16.464 1.00 76.94 206 LYS A CA 1
ATOM 1578 C C . LYS A 1 206 ? -8.177 9.742 15.441 1.00 76.94 206 LYS A C 1
ATOM 1580 O O . LYS A 1 206 ? -7.593 10.804 15.645 1.00 76.94 206 LYS A O 1
ATOM 1585 N N . TYR A 1 207 ? -8.042 9.048 14.312 1.00 78.38 207 TYR A N 1
ATOM 1586 C CA . TYR A 1 207 ? -7.337 9.608 13.158 1.00 78.38 207 TYR A CA 1
ATOM 1587 C C . TYR A 1 207 ? -8.150 10.764 12.577 1.00 78.38 207 TYR A C 1
ATOM 1589 O O . TYR A 1 207 ? -9.344 10.611 12.294 1.00 78.38 207 TYR A O 1
ATOM 1597 N N . LYS A 1 208 ? -7.509 11.916 12.366 1.00 76.81 208 LYS A N 1
ATOM 1598 C CA . LYS A 1 208 ? -8.182 13.122 11.856 1.00 76.81 208 LYS A CA 1
ATOM 1599 C C . LYS A 1 208 ? -8.557 12.984 10.387 1.00 76.81 208 LYS A C 1
ATOM 1601 O O . LYS A 1 208 ? -9.565 13.524 9.940 1.00 76.81 208 LYS A O 1
ATOM 1606 N N . SER A 1 209 ? -7.735 12.273 9.622 1.00 81.44 209 SER A N 1
ATOM 1607 C CA . SER A 1 209 ? -7.944 12.035 8.198 1.00 81.44 209 SER A CA 1
ATOM 1608 C C . SER A 1 209 ? -7.297 10.726 7.757 1.00 81.44 209 SER A C 1
ATOM 1610 O O . SER A 1 209 ? -6.518 10.116 8.484 1.00 81.44 209 SER A O 1
ATOM 1612 N N . SER A 1 210 ? -7.592 10.300 6.532 1.00 80.38 210 SER A N 1
ATOM 1613 C CA . SER A 1 210 ? -6.934 9.136 5.939 1.00 80.38 210 SER A CA 1
ATOM 1614 C C . SER A 1 210 ? -5.429 9.341 5.746 1.00 80.38 210 SER A C 1
ATOM 1616 O O . SER A 1 210 ? -4.669 8.396 5.910 1.00 80.38 210 SER A O 1
ATOM 1618 N N . MET A 1 211 ? -4.989 10.570 5.451 1.00 81.75 211 MET A N 1
ATOM 1619 C CA . MET A 1 211 ? -3.561 10.895 5.352 1.00 81.75 211 MET A CA 1
ATOM 1620 C C . MET A 1 211 ? -2.878 10.861 6.718 1.00 81.75 211 MET A C 1
ATOM 1622 O O . MET A 1 211 ? -1.763 10.369 6.827 1.00 81.75 211 MET A O 1
ATOM 1626 N N . ASP A 1 212 ? -3.570 11.339 7.751 1.00 85.62 212 ASP A N 1
ATOM 1627 C CA . ASP A 1 212 ? -3.104 11.286 9.138 1.00 85.62 212 ASP A CA 1
ATOM 1628 C C . ASP A 1 212 ? -2.968 9.833 9.618 1.00 85.62 212 ASP A C 1
ATOM 1630 O O . ASP A 1 212 ? -1.949 9.467 10.191 1.00 85.62 212 ASP A O 1
ATOM 1634 N N . ALA A 1 213 ? -3.931 8.969 9.275 1.00 82.06 213 ALA A N 1
ATOM 1635 C CA . ALA A 1 213 ? -3.817 7.534 9.523 1.00 82.06 213 ALA A CA 1
ATOM 1636 C C . ALA A 1 213 ? -2.580 6.941 8.837 1.00 82.06 213 ALA A C 1
ATOM 1638 O O . ALA A 1 213 ? -1.776 6.289 9.493 1.00 82.06 213 ALA A O 1
ATOM 1639 N N . PHE A 1 214 ? -2.379 7.204 7.542 1.00 81.81 214 PHE A N 1
ATOM 1640 C CA . PHE A 1 214 ? -1.193 6.722 6.831 1.00 81.81 214 PHE A CA 1
ATOM 1641 C C . PHE A 1 214 ? 0.118 7.217 7.443 1.00 81.81 214 PHE A C 1
ATOM 1643 O O . PHE A 1 214 ? 1.031 6.415 7.624 1.00 81.81 214 PHE A O 1
ATOM 1650 N N . ALA A 1 215 ? 0.208 8.509 7.764 1.00 83.81 215 ALA A N 1
ATOM 1651 C CA . ALA A 1 215 ? 1.400 9.105 8.354 1.00 83.81 215 ALA A CA 1
ATOM 1652 C C . ALA A 1 215 ? 1.718 8.471 9.712 1.00 83.81 215 ALA A C 1
ATOM 1654 O O . ALA A 1 215 ? 2.826 7.984 9.909 1.00 83.81 215 ALA A O 1
ATOM 1655 N N . GLN A 1 216 ? 0.726 8.376 10.600 1.00 84.00 216 GLN A N 1
ATOM 1656 C CA . GLN A 1 216 ? 0.909 7.788 11.925 1.00 84.00 216 GLN A CA 1
ATOM 1657 C C . GLN A 1 216 ? 1.233 6.291 11.872 1.00 84.00 216 GLN A C 1
ATOM 1659 O O . GLN A 1 216 ? 2.019 5.817 12.685 1.00 84.00 216 GLN A O 1
ATOM 1664 N N . ILE A 1 217 ? 0.656 5.529 10.938 1.00 82.81 217 ILE A N 1
ATOM 1665 C CA . ILE A 1 217 ? 0.992 4.106 10.769 1.00 82.81 217 ILE A CA 1
ATOM 1666 C C . ILE A 1 217 ? 2.436 3.966 10.279 1.00 82.81 217 ILE A C 1
ATOM 1668 O O . ILE A 1 217 ? 3.204 3.167 10.812 1.00 82.81 217 ILE A O 1
ATOM 1672 N N . LEU A 1 218 ? 2.822 4.764 9.281 1.00 82.69 218 LEU A N 1
ATOM 1673 C CA . LEU A 1 218 ? 4.168 4.725 8.723 1.00 82.69 218 LEU A CA 1
ATOM 1674 C C . LEU A 1 218 ? 5.225 5.140 9.755 1.00 82.69 218 LEU A C 1
ATOM 1676 O O . LEU A 1 218 ? 6.291 4.533 9.798 1.00 82.69 218 LEU A O 1
ATOM 1680 N N . GLU A 1 219 ? 4.919 6.139 10.582 1.00 86.19 219 GLU A N 1
ATOM 1681 C CA . GLU A 1 219 ? 5.804 6.649 11.629 1.00 86.19 219 GLU A CA 1
ATOM 1682 C C . GLU A 1 219 ? 5.936 5.675 12.808 1.00 86.19 219 GLU A C 1
ATOM 1684 O O . GLU A 1 219 ? 7.051 5.397 13.243 1.00 86.19 219 GLU A O 1
ATOM 1689 N N . ASN A 1 220 ? 4.825 5.113 13.297 1.00 86.06 220 ASN A N 1
ATOM 1690 C CA . ASN A 1 220 ? 4.836 4.295 14.515 1.00 86.06 220 ASN A CA 1
ATOM 1691 C C . ASN A 1 220 ? 5.114 2.804 14.264 1.00 86.06 220 ASN A C 1
ATOM 1693 O O . ASN A 1 220 ? 5.666 2.132 15.132 1.00 86.06 220 ASN A O 1
ATOM 1697 N N . GLU A 1 221 ? 4.732 2.263 13.104 1.00 84.62 221 GLU A N 1
ATOM 1698 C CA . GLU A 1 221 ? 4.819 0.820 12.815 1.00 84.62 221 GLU A CA 1
ATOM 1699 C C . GLU A 1 221 ? 5.673 0.488 11.584 1.00 84.62 221 GLU A C 1
ATOM 1701 O O . GLU A 1 221 ? 6.070 -0.663 11.378 1.00 84.62 221 GLU A O 1
ATOM 1706 N N . GLY A 1 222 ? 5.987 1.490 10.760 1.00 81.12 222 GLY A N 1
ATOM 1707 C CA . GLY A 1 222 ? 6.786 1.330 9.552 1.00 81.12 222 GLY A CA 1
ATOM 1708 C C . GLY A 1 222 ? 6.002 0.788 8.353 1.00 81.12 222 GLY A C 1
ATOM 1709 O O . GLY A 1 222 ? 4.880 0.292 8.454 1.00 81.12 222 GLY A O 1
ATOM 1710 N N . ALA A 1 223 ? 6.630 0.850 7.176 1.00 79.50 223 ALA A N 1
ATOM 1711 C CA . ALA A 1 223 ? 5.988 0.548 5.891 1.00 79.50 223 ALA A CA 1
ATOM 1712 C C . ALA A 1 223 ? 5.498 -0.903 5.743 1.00 79.50 223 ALA A C 1
ATOM 1714 O O . ALA A 1 223 ? 4.621 -1.164 4.931 1.00 79.50 223 ALA A O 1
ATOM 1715 N N . LYS A 1 224 ? 6.043 -1.848 6.521 1.00 77.38 224 LYS A N 1
ATOM 1716 C CA . LYS A 1 224 ? 5.629 -3.263 6.493 1.00 77.38 224 LYS A CA 1
ATOM 1717 C C . LYS A 1 224 ? 4.241 -3.507 7.101 1.00 77.38 224 LYS A C 1
ATOM 1719 O O . LYS A 1 224 ? 3.700 -4.592 6.926 1.00 77.38 224 LYS A O 1
ATOM 1724 N N . SER A 1 225 ? 3.715 -2.546 7.860 1.00 75.88 225 SER A N 1
ATOM 1725 C CA . SER A 1 225 ? 2.422 -2.647 8.551 1.00 75.88 225 SER A CA 1
ATOM 1726 C C . SER A 1 225 ? 1.217 -2.217 7.693 1.00 75.88 225 SER A C 1
ATOM 1728 O O . SER A 1 225 ? 0.059 -2.404 8.097 1.00 75.88 225 SER A O 1
ATOM 1730 N N . LEU A 1 226 ? 1.496 -1.628 6.524 1.00 72.25 226 LEU A N 1
ATOM 1731 C CA . LEU A 1 226 ? 0.537 -1.232 5.492 1.00 72.25 226 LEU A CA 1
ATOM 1732 C C . LEU A 1 226 ? 0.299 -2.383 4.511 1.00 72.25 226 LEU A C 1
ATOM 1734 O O . LEU A 1 226 ? -0.893 -2.612 4.206 1.00 72.25 226 LEU A O 1
#

InterPro domains:
  IPR002067 Mitochondrial carrier protein [PR00926] (11-25)
  IPR002067 Mitochondrial carrier protein [PR00926] (95-113)
  IPR002067 Mitochondrial carrier protein [PR00926] (142-160)
  IPR002113 ADP/ATP carrier protein, eukaryotic type [PR00927] (39-60)
  IPR002113 ADP/ATP carrier protein, eukaryotic type [PR00927] (127-140)
  IPR002113 ADP/ATP carrier protein, eukaryotic type [PTHR45635] (2-226)
  IPR018108 Mitochondrial carrier protein, transmembrane region [PF00153] (3-72)
  IPR018108 Mitochondrial carrier protein, transmembrane region [PF00153] (80-169)
  IPR018108 Mitochondrial carrier protein, transmembrane region [PS50920] (80-169)
  IPR023395 Mitochondrial carrier protein domain superfamily [G3DSA:1.50.40.10] (1-226)
  IPR023395 Mitochondrial carrier protein domain superfamily [SSF103506] (3-226)